Protein AF-D5C596-F1 (afdb_monomer)

Nearest PDB structures (foldseek):
  7jh6-assembly4_D  TM=2.565E-01  e=3.828E+00  synthetic construct

Secondary structure (DSSP, 8-state):
-----HHHHHHHHHHHHHHGGGS--------------PPP-------TT-HHHHHHHHHHHTTS-HHHHHHHHHHHHHHHHHS--HHHHHHHHHHHT-TT-TT--HHHHHHHHHHHHHH---TTTHHHHHHHHHHHHHHHHHHHHHHHHHHHHHHHHHHHHHHHHHHHHHHHHHHHHHHHHHHHHHHHHHHHHHHHHHHHHHHHHHHHHHHHHHHHHHHHHHS----------

Mean predicted aligned error: 14.3 Å

Organism: Nitrosococcus halophilus (strain Nc4) (NCBI:txid472759)

Solvent-accessible surface area (backbone atoms only — not comparable to full-atom values): 13805 Å² total; per-residue (Å²): 136,85,87,75,73,60,72,64,58,54,54,54,55,55,56,54,59,65,64,64,70,77,76,78,85,76,81,83,73,83,76,79,84,75,87,78,77,84,74,76,93,72,86,66,74,80,62,80,46,43,46,67,58,56,52,54,49,54,62,51,57,77,75,50,51,76,70,54,49,50,54,50,48,54,49,33,51,54,48,36,71,75,66,61,43,76,50,40,49,51,52,38,32,51,59,24,56,34,81,93,45,98,73,50,35,53,67,59,23,48,50,55,50,51,54,43,71,74,73,52,89,48,72,66,36,50,69,56,52,56,52,49,49,55,50,48,52,50,52,56,50,49,53,53,52,50,53,54,51,51,52,53,48,51,54,49,52,52,51,51,50,51,51,53,51,52,52,52,50,53,53,52,51,52,51,52,53,50,53,51,50,54,53,49,53,51,51,53,51,54,52,50,55,50,49,54,53,51,50,55,49,50,54,52,50,53,52,51,50,53,52,49,52,54,52,49,53,54,48,57,60,67,77,62,80,83,90,83,87,89,87,86,134

Foldseek 3Di:
DDDDDVPVVVVVVVVVVVVVPPPPPPPDDPDPPPDDDDDPPPPPPPDLLAVVVLVVVLVVLVVDDLVVLVVVLVVLVVCCVPPNDLSSLVSNLSSLCDPPRPNNDLPVSLVSLVCSQVPDPRPNCNVVSVVVNVVSVVVVVVVVVVVVVVVVVVVVVVVVVVVVVVVVVVVVVVVVVVVVVVVVVVVVVVVVVVVVVVVVVVVVVVVVVVVVVVVVVVVVVVVDDDDDDDDDD

Sequence (233 aa):
MREISYGKALGVLVLALLLASCTALKSAYPIPVDELSTPPPNHLEPDPNNSVLLLHYYRGLRSLSEGELRQELDRAWQATAKEPTAFDRLRLILLLSLPEAPFQDLEQARGMLHDFLETENAEGLYDLALLLQGFVVEEAQQERRYRLLQEKLQQKEEQVRRLRSGLKYLDGRRKQEQEWAKSLEKQLEDERGRAETLERKLEALKTIEKRLEHRNQSKENLELPEQGKELDE

Structure (mmCIF, N/CA/C/O backbone):
data_AF-D5C596-F1
#
_entry.id   AF-D5C596-F1
#
loop_
_atom_site.group_PDB
_atom_site.id
_atom_site.type_symbol
_atom_site.label_atom_id
_atom_site.label_alt_id
_atom_site.label_comp_id
_atom_site.label_asym_id
_atom_site.label_entity_id
_atom_site.label_seq_id
_atom_site.pdbx_PDB_ins_code
_atom_site.Cartn_x
_atom_site.Cartn_y
_atom_site.Cartn_z
_atom_site.occupancy
_atom_site.B_iso_or_equiv
_atom_site.auth_seq_id
_atom_site.auth_comp_id
_atom_site.auth_asym_id
_atom_site.auth_atom_id
_atom_site.pdbx_PDB_model_num
ATOM 1 N N . MET A 1 1 ? -39.638 -24.081 10.521 1.00 40.62 1 MET A N 1
ATOM 2 C CA . MET A 1 1 ? -39.315 -23.071 9.492 1.00 40.62 1 MET A CA 1
ATOM 3 C C . MET A 1 1 ? -37.832 -23.193 9.179 1.00 40.62 1 MET A C 1
ATOM 5 O O . MET A 1 1 ? -37.027 -23.015 10.080 1.00 40.62 1 MET A O 1
ATOM 9 N N . ARG A 1 2 ? -37.482 -23.651 7.971 1.00 44.22 2 ARG A N 1
ATOM 10 C CA . ARG A 1 2 ? -36.093 -23.819 7.512 1.00 44.22 2 ARG A CA 1
ATOM 11 C C . ARG A 1 2 ? -35.755 -22.618 6.637 1.00 44.22 2 ARG A C 1
ATOM 13 O O . ARG A 1 2 ? -36.310 -22.503 5.549 1.00 44.22 2 ARG A O 1
ATOM 20 N N . GLU A 1 3 ? -34.890 -21.735 7.118 1.00 50.44 3 GLU A N 1
ATOM 21 C CA . GLU A 1 3 ? -34.354 -20.654 6.296 1.00 50.44 3 GLU A CA 1
ATOM 22 C C . GLU A 1 3 ? -33.283 -21.214 5.361 1.00 50.44 3 GLU A C 1
ATOM 24 O O . GLU A 1 3 ? -32.282 -21.794 5.786 1.00 50.44 3 GLU A O 1
ATOM 29 N N . ILE A 1 4 ? -33.553 -21.110 4.063 1.00 55.19 4 ILE A N 1
ATOM 30 C CA . ILE A 1 4 ? -32.690 -21.600 2.995 1.00 55.19 4 ILE A CA 1
ATOM 31 C C . ILE A 1 4 ? -31.656 -20.513 2.691 1.00 55.19 4 ILE A C 1
ATOM 33 O O . ILE A 1 4 ? -31.977 -19.347 2.484 1.00 55.19 4 ILE A O 1
ATOM 37 N N . SER A 1 5 ? -30.387 -20.915 2.697 1.00 55.75 5 SER A N 1
ATOM 38 C CA . SER A 1 5 ? -29.206 -20.070 2.532 1.00 55.75 5 SER A CA 1
ATOM 39 C C . SER A 1 5 ? -29.022 -19.655 1.061 1.00 55.75 5 SER A C 1
ATOM 41 O O . SER A 1 5 ? -28.197 -20.213 0.339 1.00 55.75 5 SER A O 1
ATOM 43 N N . TYR A 1 6 ? -29.803 -18.676 0.595 1.00 59.72 6 TYR A N 1
ATOM 44 C CA . TYR A 1 6 ? -29.755 -18.184 -0.794 1.00 59.72 6 TYR A CA 1
ATOM 45 C C . TYR A 1 6 ? -28.440 -17.466 -1.155 1.00 59.72 6 TYR A C 1
ATOM 47 O O . TYR A 1 6 ? -28.076 -17.395 -2.327 1.00 59.72 6 TYR A O 1
ATOM 55 N N . GLY A 1 7 ? -27.680 -16.988 -0.162 1.00 57.34 7 GLY A N 1
ATOM 56 C CA . GLY A 1 7 ? -26.453 -16.214 -0.391 1.00 57.34 7 GLY A CA 1
ATOM 57 C C . GLY A 1 7 ? -25.302 -17.011 -1.013 1.00 57.34 7 GLY A C 1
ATOM 58 O O . GLY A 1 7 ? -24.535 -16.466 -1.801 1.00 57.34 7 GLY A O 1
ATOM 59 N N . LYS A 1 8 ? -25.189 -18.314 -0.718 1.00 59.38 8 LYS A N 1
ATOM 60 C CA . LYS A 1 8 ? -24.122 -19.156 -1.290 1.00 59.38 8 LYS A CA 1
ATOM 61 C C . LYS A 1 8 ? -24.451 -19.636 -2.704 1.00 59.38 8 LYS A C 1
ATOM 63 O O . LYS A 1 8 ? -23.551 -19.739 -3.529 1.00 59.38 8 LYS A O 1
ATOM 68 N N . ALA A 1 9 ? -25.729 -19.876 -2.997 1.00 58.12 9 ALA A N 1
ATOM 69 C CA . ALA A 1 9 ? -26.163 -20.308 -4.325 1.00 58.12 9 ALA A CA 1
ATOM 70 C C . ALA A 1 9 ? -26.003 -19.193 -5.373 1.00 58.12 9 ALA A C 1
ATOM 72 O O . ALA A 1 9 ? -25.567 -19.457 -6.492 1.00 58.12 9 ALA A O 1
ATOM 73 N N . LEU A 1 10 ? -26.276 -17.940 -4.993 1.00 62.88 10 LEU A N 1
ATOM 74 C CA . LEU A 1 10 ? -26.145 -16.792 -5.895 1.00 62.88 10 LEU A CA 1
ATOM 75 C C . LEU A 1 10 ? -24.680 -16.498 -6.263 1.00 62.88 10 LEU A C 1
ATOM 77 O O . LEU A 1 10 ? -24.391 -16.191 -7.4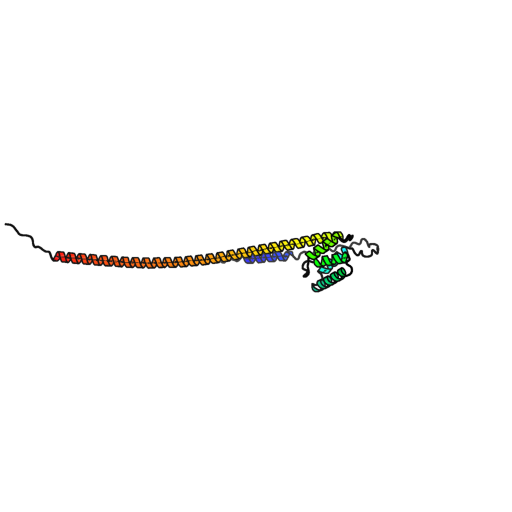16 1.00 62.88 10 LEU A O 1
ATOM 81 N N . GLY A 1 11 ? -23.744 -16.672 -5.322 1.00 66.38 11 GLY A N 1
ATOM 82 C CA . GLY A 1 11 ? -22.312 -16.479 -5.583 1.00 66.38 11 GLY A CA 1
ATOM 83 C C . GLY A 1 11 ? -21.727 -17.484 -6.583 1.00 66.38 11 GLY A C 1
ATOM 84 O O . GLY A 1 11 ? -20.936 -17.105 -7.443 1.00 66.38 11 GLY A O 1
ATOM 85 N N . VAL A 1 12 ? -22.153 -18.751 -6.523 1.00 68.44 12 VAL A N 1
ATOM 86 C CA . VAL A 1 12 ? -21.683 -19.792 -7.457 1.00 68.44 12 VAL A CA 1
ATOM 87 C C . VAL A 1 12 ? -22.229 -19.562 -8.869 1.00 68.44 12 VAL A C 1
ATOM 89 O O . VAL A 1 12 ? -21.508 -19.760 -9.845 1.00 68.44 12 VAL A O 1
ATOM 92 N N . LEU A 1 13 ? -23.471 -19.081 -8.993 1.00 67.75 13 LEU A N 1
ATOM 93 C CA . LEU A 1 13 ? -24.092 -18.827 -10.295 1.00 67.75 13 LEU A CA 1
ATOM 94 C C . LEU A 1 13 ? -23.431 -17.651 -11.039 1.00 67.75 13 LEU A C 1
ATOM 96 O O . LEU A 1 13 ? -23.228 -17.722 -12.250 1.00 67.75 13 LEU A O 1
ATOM 100 N N . VAL A 1 14 ? -23.030 -16.598 -10.318 1.00 71.38 14 VAL A N 1
ATOM 101 C CA . VAL A 1 14 ? -22.326 -15.442 -10.905 1.00 71.38 14 VAL A CA 1
ATOM 102 C C . VAL A 1 14 ? -20.896 -15.805 -11.329 1.00 71.38 14 VAL A C 1
ATOM 104 O O . VAL A 1 14 ? -20.444 -15.366 -12.385 1.00 71.38 14 VAL A O 1
ATOM 107 N N . LEU A 1 15 ? -20.199 -16.661 -10.570 1.00 67.50 15 LEU A N 1
ATOM 108 C CA . LEU A 1 15 ? -18.852 -17.127 -10.928 1.00 67.50 15 LEU A CA 1
ATOM 109 C C . LEU A 1 15 ? -18.859 -18.014 -12.191 1.00 67.50 15 LEU A C 1
ATOM 111 O O . LEU A 1 15 ? -17.952 -17.925 -13.016 1.00 67.50 15 LEU A O 1
ATOM 115 N N . ALA A 1 16 ? -19.900 -18.833 -12.374 1.00 65.81 16 ALA A N 1
ATOM 116 C CA . ALA A 1 16 ? -20.054 -19.679 -13.559 1.00 65.81 16 ALA A CA 1
ATOM 117 C C . ALA A 1 16 ? -20.360 -18.871 -14.837 1.00 65.81 16 ALA A C 1
ATOM 119 O O . ALA A 1 16 ? -19.880 -19.222 -15.914 1.00 65.81 16 ALA A O 1
ATOM 120 N N . LEU A 1 17 ? -21.101 -17.762 -14.723 1.00 64.94 17 LEU A N 1
ATOM 121 C CA . LEU A 1 17 ? -21.391 -16.869 -15.853 1.00 64.94 17 LEU A CA 1
ATOM 122 C C . LEU A 1 17 ? -20.152 -16.097 -16.339 1.00 64.94 17 LEU A C 1
ATOM 124 O O . LEU A 1 17 ? -20.018 -15.875 -17.539 1.00 64.94 17 LEU A O 1
ATOM 128 N N . LEU A 1 18 ? -19.220 -15.746 -15.446 1.00 64.00 18 LEU A N 1
ATOM 129 C CA . LEU A 1 18 ? -17.987 -15.031 -15.813 1.00 64.00 18 LEU A CA 1
ATOM 130 C C . LEU A 1 18 ? -16.931 -15.927 -16.485 1.00 64.00 18 LEU A C 1
ATOM 132 O O . LEU A 1 18 ? -16.107 -15.435 -17.252 1.00 64.00 18 LEU A O 1
ATOM 136 N N . LEU A 1 19 ? -16.958 -17.242 -16.246 1.00 61.69 19 LEU A N 1
ATOM 137 C CA . LEU A 1 19 ? -16.032 -18.190 -16.884 1.00 61.69 19 LEU A CA 1
ATOM 138 C C . LEU A 1 19 ? -16.495 -18.638 -18.283 1.00 61.69 19 LEU A C 1
ATOM 140 O O . LEU A 1 19 ? -15.677 -19.090 -19.084 1.00 61.69 19 LEU A O 1
ATOM 144 N N . ALA A 1 20 ? -17.779 -18.473 -18.616 1.00 57.91 20 ALA A N 1
ATOM 145 C CA . ALA A 1 20 ? -18.322 -18.823 -19.931 1.00 57.91 20 ALA A CA 1
ATOM 146 C C . ALA A 1 20 ? -18.002 -17.792 -21.035 1.00 57.91 20 ALA A C 1
ATOM 148 O O . ALA A 1 20 ? -18.079 -18.126 -22.216 1.00 57.91 20 ALA A O 1
ATOM 149 N N . SER A 1 21 ? -17.592 -16.565 -20.694 1.00 54.44 21 SER A N 1
ATOM 150 C CA . SER A 1 21 ? -17.311 -15.508 -21.681 1.00 54.44 21 SER A CA 1
ATOM 151 C C . SER A 1 21 ? -15.912 -15.551 -22.313 1.00 54.44 21 SER A C 1
ATOM 153 O O . SER A 1 21 ? -15.660 -14.808 -23.257 1.00 54.44 21 SER A O 1
ATOM 155 N N . CYS A 1 22 ? -15.007 -16.430 -21.867 1.00 57.06 22 CYS A N 1
ATOM 156 C CA . CYS A 1 22 ? -13.622 -16.458 -22.369 1.00 57.06 22 CYS A CA 1
ATOM 157 C C . CYS A 1 22 ? -13.345 -17.486 -23.485 1.00 57.06 22 CYS A C 1
ATOM 159 O O . CYS A 1 22 ? -12.202 -17.609 -23.912 1.00 57.06 22 CYS A O 1
ATOM 161 N N . THR A 1 23 ? -14.346 -18.218 -23.994 1.00 55.47 23 THR A N 1
ATOM 162 C CA . THR A 1 23 ? -14.119 -19.278 -25.008 1.00 55.47 23 THR A CA 1
ATOM 163 C C . THR A 1 23 ? -14.635 -18.960 -26.418 1.00 55.47 23 THR A C 1
ATOM 165 O O . THR A 1 23 ? -14.483 -19.783 -27.318 1.00 55.47 23 THR A O 1
ATOM 168 N N . ALA A 1 24 ? -15.171 -17.757 -26.660 1.00 55.47 24 ALA A N 1
ATOM 169 C CA . ALA A 1 24 ? -15.801 -17.389 -27.936 1.00 55.47 24 ALA A CA 1
ATOM 170 C C . ALA A 1 24 ? -15.017 -16.380 -28.808 1.00 55.47 24 ALA A C 1
ATOM 172 O O . ALA A 1 24 ? -15.596 -15.781 -29.709 1.00 55.47 24 ALA A O 1
ATOM 173 N N . LEU A 1 25 ? -13.699 -16.222 -28.618 1.00 52.72 25 LEU A N 1
ATOM 174 C CA . LEU A 1 25 ? -12.824 -15.606 -29.631 1.00 52.72 25 LEU A CA 1
ATOM 175 C C . LEU A 1 25 ? -12.014 -16.682 -30.362 1.00 52.72 25 LEU A C 1
ATOM 177 O O . LEU A 1 25 ? -10.803 -16.808 -30.218 1.00 52.72 25 LEU A O 1
ATOM 181 N N . LYS A 1 26 ? -12.707 -17.460 -31.194 1.00 52.59 26 LYS A N 1
ATOM 182 C CA . LYS A 1 26 ? -12.091 -18.172 -32.318 1.00 52.59 26 LYS A CA 1
ATOM 183 C C . LYS A 1 26 ? -12.686 -17.599 -33.601 1.00 52.59 26 LYS A C 1
ATOM 185 O O . LYS A 1 26 ? -13.448 -18.253 -34.300 1.00 52.59 26 LYS A O 1
ATOM 190 N N . SER A 1 27 ? -12.378 -16.329 -33.867 1.00 44.94 27 SER A N 1
ATOM 191 C CA . SER A 1 27 ? -12.640 -15.724 -35.172 1.00 44.94 27 SER A CA 1
ATOM 192 C C . SER A 1 27 ? -11.506 -16.129 -36.103 1.00 44.94 27 SER A C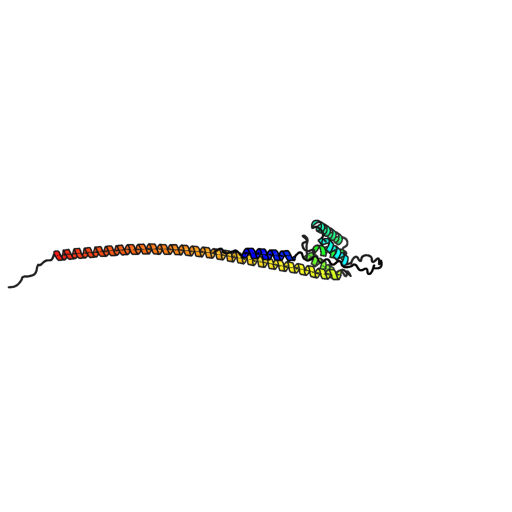 1
ATOM 194 O O . SER A 1 27 ? -10.460 -15.488 -36.182 1.00 44.94 27 SER A O 1
ATOM 196 N N . ALA A 1 28 ? -11.709 -17.281 -36.733 1.00 48.44 28 ALA A N 1
ATOM 197 C CA . ALA A 1 28 ? -10.997 -17.675 -37.925 1.00 48.44 28 ALA A CA 1
ATOM 198 C C . ALA A 1 28 ? -11.464 -16.767 -39.069 1.00 48.44 28 ALA A C 1
ATOM 200 O O . ALA A 1 28 ? -12.527 -16.985 -39.643 1.00 48.44 28 ALA A O 1
ATOM 201 N N . TYR A 1 29 ? -10.660 -15.760 -39.396 1.00 49.00 29 TYR A N 1
ATOM 202 C CA . TYR A 1 29 ? -10.640 -15.203 -40.741 1.00 49.00 29 TYR A CA 1
ATOM 203 C C . TYR A 1 29 ? -9.374 -15.717 -41.428 1.00 49.00 29 TYR A C 1
ATOM 205 O O . TYR A 1 29 ? -8.281 -15.245 -41.108 1.00 49.00 29 TYR A O 1
ATOM 213 N N . PRO A 1 30 ? -9.474 -16.693 -42.347 1.00 50.97 30 PRO A N 1
ATOM 214 C CA . PRO A 1 30 ? -8.452 -16.844 -43.363 1.00 50.97 30 PRO A CA 1
ATOM 215 C C . PRO A 1 30 ? -8.557 -15.609 -44.259 1.00 50.97 30 PRO A C 1
ATOM 217 O O . PRO A 1 30 ? -9.528 -15.447 -44.995 1.00 50.97 30 PRO A O 1
ATOM 220 N N . ILE A 1 31 ? -7.593 -14.699 -44.146 1.00 53.03 31 ILE A N 1
ATOM 221 C CA . ILE A 1 31 ? -7.401 -13.664 -45.158 1.00 53.03 31 ILE A CA 1
ATOM 222 C C . ILE A 1 31 ? -7.031 -14.417 -46.445 1.00 53.03 31 ILE A C 1
ATOM 224 O O . ILE A 1 31 ? -6.027 -15.136 -46.432 1.00 53.03 31 ILE A O 1
ATOM 228 N N . PRO A 1 32 ? -7.823 -14.324 -47.528 1.00 50.97 32 PRO A N 1
ATOM 229 C CA . PRO A 1 32 ? -7.379 -14.792 -48.828 1.00 50.97 32 PRO A CA 1
ATOM 230 C C . PRO A 1 32 ? -6.160 -13.955 -49.215 1.00 50.97 32 PRO A C 1
ATOM 232 O O . PRO A 1 32 ? -6.240 -12.734 -49.347 1.00 50.97 32 PRO A O 1
ATOM 235 N N . VAL A 1 33 ? -5.011 -14.620 -49.316 1.00 51.44 33 VAL A N 1
ATOM 236 C CA . VAL A 1 33 ? -3.782 -14.055 -49.872 1.00 51.44 33 VAL A CA 1
ATOM 237 C C . VAL A 1 33 ? -3.996 -13.962 -51.381 1.00 51.44 33 VAL A C 1
ATOM 239 O O . VAL A 1 33 ? -3.574 -14.829 -52.138 1.00 51.44 33 VAL A O 1
ATOM 242 N N . ASP A 1 34 ? -4.744 -12.942 -51.795 1.00 47.12 34 ASP A N 1
ATOM 243 C CA . ASP A 1 34 ? -4.838 -12.526 -53.189 1.00 47.12 34 ASP A CA 1
ATOM 244 C C . ASP A 1 34 ? -3.576 -11.710 -53.493 1.00 47.12 34 ASP A C 1
ATOM 246 O O . ASP A 1 34 ? -3.459 -10.519 -53.209 1.00 47.12 34 ASP A O 1
ATOM 250 N N . GLU A 1 35 ? -2.545 -12.454 -53.880 1.00 53.19 35 GLU A N 1
ATOM 251 C CA . GLU A 1 35 ? -1.724 -12.191 -55.057 1.00 53.19 35 GLU A CA 1
ATOM 252 C C . GLU A 1 35 ? -1.785 -10.748 -55.599 1.00 53.19 35 GLU A C 1
ATOM 254 O O . GLU A 1 35 ? -2.486 -10.466 -56.561 1.00 53.19 35 GLU A O 1
ATOM 259 N N . LEU A 1 36 ? -0.989 -9.825 -55.050 1.00 48.16 36 LEU A N 1
ATOM 260 C CA . LEU A 1 36 ? -0.504 -8.693 -55.840 1.00 48.16 36 LEU A CA 1
ATOM 261 C C . LEU A 1 36 ? 0.845 -8.179 -55.319 1.00 48.16 36 LEU A C 1
ATOM 263 O O . LEU A 1 36 ? 0.989 -7.786 -54.164 1.00 48.16 36 LEU A O 1
ATOM 267 N N . SER A 1 37 ? 1.799 -8.135 -56.251 1.00 42.59 37 SER A N 1
ATOM 268 C CA . SER A 1 37 ? 3.113 -7.486 -56.189 1.0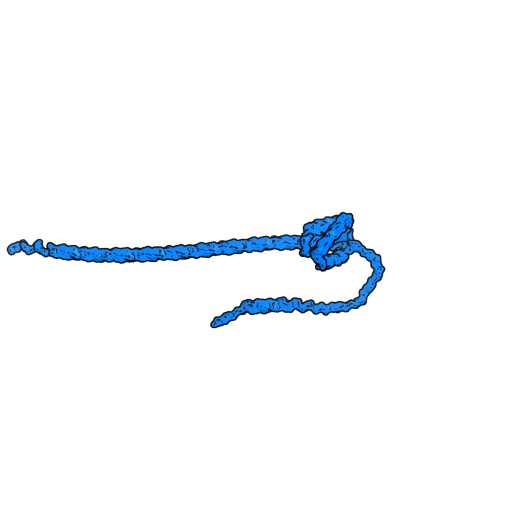0 42.59 37 SER A CA 1
ATOM 269 C C . SER A 1 37 ? 4.223 -8.224 -55.441 1.00 42.59 37 SER A C 1
ATOM 271 O O . SER A 1 37 ? 4.569 -7.919 -54.304 1.00 42.59 37 SER A O 1
ATOM 273 N N . THR A 1 38 ? 4.912 -9.100 -56.176 1.00 46.19 38 THR A N 1
ATOM 274 C CA . THR A 1 38 ? 6.368 -9.242 -56.045 1.00 46.19 38 THR A CA 1
ATOM 275 C C . THR A 1 38 ? 7.021 -7.857 -56.156 1.00 46.19 38 THR A C 1
ATOM 277 O O . THR A 1 38 ? 6.908 -7.241 -57.223 1.00 46.19 38 THR A O 1
ATOM 280 N N . PRO A 1 39 ? 7.703 -7.337 -55.119 1.00 52.41 39 PRO A N 1
ATOM 281 C CA . PRO A 1 39 ? 8.559 -6.178 -55.309 1.00 52.41 39 PRO A CA 1
ATOM 282 C C . PRO A 1 39 ? 9.777 -6.586 -56.158 1.00 52.41 39 PRO A C 1
ATOM 284 O O . PRO A 1 39 ? 10.251 -7.723 -56.050 1.00 52.41 39 PRO A O 1
ATOM 287 N N . PRO A 1 40 ? 10.290 -5.692 -57.021 1.00 53.41 40 PRO A N 1
ATOM 288 C CA . PRO A 1 40 ? 11.529 -5.936 -57.749 1.00 53.41 40 PRO A CA 1
ATOM 289 C C . PRO A 1 40 ? 12.686 -6.165 -56.760 1.00 53.41 40 PRO A C 1
ATOM 291 O O . PRO A 1 40 ? 12.643 -5.634 -55.646 1.00 53.41 40 PRO A O 1
ATOM 294 N N . PRO A 1 41 ? 13.731 -6.925 -57.143 1.00 54.28 41 PRO A N 1
ATOM 295 C CA . PRO A 1 41 ? 14.896 -7.162 -56.302 1.00 54.28 41 PRO A CA 1
ATOM 296 C C . PRO A 1 41 ? 15.739 -5.884 -5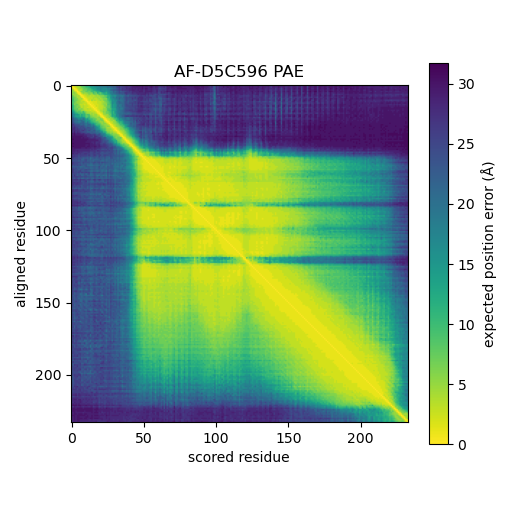6.233 1.00 54.28 41 PRO A C 1
ATOM 298 O O . PRO A 1 41 ? 16.762 -5.747 -56.897 1.00 54.28 41 PRO A O 1
ATOM 301 N N . ASN A 1 42 ? 15.289 -4.920 -55.436 1.00 47.97 42 ASN A N 1
ATOM 302 C CA . ASN A 1 42 ? 16.126 -3.818 -55.004 1.00 47.97 42 ASN A CA 1
ATOM 303 C C . ASN A 1 42 ? 16.967 -4.333 -53.840 1.00 47.97 42 ASN A C 1
ATOM 305 O O . ASN A 1 42 ? 16.486 -4.462 -52.715 1.00 47.97 42 ASN A O 1
ATOM 309 N N . HIS A 1 43 ? 18.228 -4.634 -54.140 1.00 46.94 43 HIS A N 1
ATOM 310 C CA . HIS A 1 43 ? 19.311 -4.693 -53.168 1.00 46.94 43 HIS A CA 1
ATOM 311 C C . HIS A 1 43 ? 19.469 -3.309 -52.514 1.00 46.94 43 HIS A C 1
ATOM 313 O O . HIS A 1 43 ? 20.357 -2.538 -52.864 1.00 46.94 43 HIS A O 1
ATOM 319 N N . LEU A 1 44 ? 18.560 -2.961 -51.606 1.00 49.44 44 LEU A N 1
ATOM 320 C CA . LEU A 1 44 ? 18.823 -1.979 -50.568 1.00 49.44 44 LEU A CA 1
ATOM 321 C C . LEU A 1 44 ? 19.556 -2.752 -49.479 1.00 49.44 44 LEU A C 1
ATOM 323 O O . LEU A 1 44 ? 18.972 -3.626 -48.836 1.00 49.44 44 LEU A O 1
ATOM 327 N N . GLU A 1 45 ? 20.853 -2.481 -49.341 1.00 55.31 45 GLU A N 1
ATOM 328 C CA . GLU A 1 45 ? 21.596 -2.798 -48.122 1.00 55.31 45 GLU A CA 1
ATOM 329 C C . GLU A 1 45 ? 20.691 -2.471 -46.920 1.00 55.31 45 GLU A C 1
ATOM 331 O O . GLU A 1 45 ? 20.075 -1.398 -46.916 1.00 55.31 45 GLU A O 1
ATOM 336 N N . PRO A 1 46 ? 20.516 -3.389 -45.954 1.00 61.44 46 PRO A N 1
ATOM 337 C CA . PRO A 1 46 ? 19.665 -3.126 -44.807 1.00 61.44 46 PRO A CA 1
ATOM 338 C C . PRO A 1 46 ? 20.207 -1.893 -44.087 1.00 61.44 46 PRO A C 1
ATOM 340 O O . PRO A 1 46 ? 21.301 -1.935 -43.530 1.00 61.44 46 PRO A O 1
ATOM 343 N N . ASP A 1 47 ? 19.449 -0.797 -44.143 1.00 71.81 47 ASP A N 1
ATOM 344 C CA . ASP A 1 47 ? 19.795 0.439 -43.453 1.00 71.81 47 ASP A CA 1
ATOM 345 C C . ASP A 1 47 ? 20.030 0.113 -41.966 1.00 71.81 47 ASP A C 1
ATOM 347 O O . ASP A 1 47 ? 19.115 -0.404 -41.307 1.00 71.81 47 ASP A O 1
ATOM 351 N N . PRO A 1 48 ? 21.240 0.359 -41.429 1.00 69.94 48 PRO A N 1
ATOM 352 C CA . PRO A 1 48 ? 21.547 0.079 -40.030 1.00 69.94 48 PRO A CA 1
ATOM 353 C C . PRO A 1 48 ? 20.652 0.870 -39.063 1.00 69.94 48 PRO A C 1
ATOM 355 O O . PRO A 1 48 ? 20.496 0.461 -37.914 1.00 69.94 48 PRO A O 1
ATOM 358 N N . ASN A 1 49 ? 20.006 1.948 -39.525 1.00 78.75 49 ASN A N 1
ATOM 359 C CA . ASN A 1 49 ? 19.079 2.774 -38.751 1.00 78.75 49 ASN A CA 1
ATOM 360 C C . ASN A 1 49 ? 17.599 2.424 -38.995 1.00 78.75 49 ASN A C 1
ATOM 362 O O . ASN A 1 49 ? 16.694 3.226 -38.761 1.00 78.75 49 ASN A O 1
ATOM 366 N N . ASN A 1 50 ? 17.312 1.200 -39.436 1.00 86.19 50 ASN A N 1
ATOM 367 C CA . ASN A 1 50 ? 15.941 0.770 -39.668 1.00 86.19 50 ASN A CA 1
ATOM 368 C C . ASN A 1 50 ? 15.194 0.473 -38.349 1.00 86.19 50 ASN A C 1
ATOM 370 O O . ASN A 1 50 ? 15.397 -0.562 -37.706 1.00 86.19 50 ASN A O 1
ATOM 374 N N . SER A 1 51 ? 14.249 1.343 -37.985 1.00 89.44 51 SER A N 1
ATOM 375 C CA . SER A 1 51 ? 13.360 1.173 -36.824 1.00 89.44 51 SER A CA 1
ATOM 376 C C . SER A 1 51 ? 12.554 -0.133 -36.845 1.00 89.44 51 SER A C 1
ATOM 378 O O . SER A 1 51 ? 12.263 -0.694 -35.786 1.00 89.44 51 SER A O 1
ATOM 380 N N . VAL A 1 52 ? 12.255 -0.689 -38.025 1.00 92.12 52 VAL A N 1
ATOM 381 C CA . VAL A 1 52 ? 11.546 -1.973 -38.166 1.00 92.12 52 VAL A CA 1
ATOM 382 C C . VAL A 1 52 ? 12.370 -3.129 -37.591 1.00 92.12 52 VAL A C 1
ATOM 384 O O . VAL A 1 52 ? 11.815 -4.002 -36.920 1.00 92.12 52 VAL A O 1
ATOM 387 N N . LEU A 1 53 ? 13.697 -3.120 -37.772 1.00 91.44 53 LEU A N 1
ATOM 388 C CA . LEU A 1 53 ? 14.585 -4.133 -37.188 1.00 91.44 53 LEU A CA 1
ATOM 389 C C . LEU A 1 53 ? 14.559 -4.077 -35.658 1.00 91.44 53 LEU A C 1
ATOM 391 O O . LEU A 1 53 ? 14.515 -5.117 -35.000 1.00 91.44 53 LEU A O 1
ATOM 395 N N . LEU A 1 54 ? 14.512 -2.869 -35.094 1.00 91.94 54 LEU A N 1
ATOM 396 C CA . LEU A 1 54 ? 14.466 -2.669 -33.650 1.00 91.94 54 LEU A CA 1
ATOM 397 C C . LEU A 1 54 ? 13.141 -3.168 -33.043 1.00 91.94 54 LEU A C 1
ATOM 399 O O . LEU A 1 54 ? 13.127 -3.791 -31.981 1.00 91.94 54 LEU A O 1
ATOM 403 N N . LEU A 1 55 ? 12.024 -2.981 -33.751 1.00 92.94 55 LEU A N 1
ATOM 404 C CA . LEU A 1 55 ? 10.723 -3.525 -33.348 1.00 92.94 55 LEU A CA 1
ATOM 405 C C . LEU A 1 55 ? 10.671 -5.058 -33.444 1.00 92.94 55 LEU A C 1
ATOM 407 O O . LEU A 1 55 ? 10.107 -5.714 -32.564 1.00 92.94 55 LEU A O 1
ATOM 411 N N . HIS A 1 56 ? 11.279 -5.651 -34.476 1.00 93.94 56 HIS A N 1
ATOM 412 C CA . HIS A 1 56 ? 11.422 -7.107 -34.563 1.00 93.94 56 HIS A CA 1
ATOM 413 C C . HIS A 1 56 ? 12.269 -7.665 -33.421 1.00 93.94 56 HIS A C 1
ATOM 415 O O . HIS A 1 56 ? 11.889 -8.673 -32.818 1.00 93.94 56 HIS A O 1
ATOM 421 N N . TYR A 1 57 ? 13.364 -6.985 -33.084 1.00 93.38 57 TYR A N 1
ATOM 422 C CA . TYR A 1 57 ? 14.186 -7.318 -31.929 1.00 93.38 57 TYR A CA 1
ATOM 423 C C . TYR A 1 57 ? 13.369 -7.275 -30.631 1.00 93.38 57 TYR A C 1
ATOM 425 O O . TYR A 1 57 ? 13.329 -8.264 -29.901 1.00 93.38 57 TYR A O 1
ATOM 433 N N . TYR A 1 58 ? 12.622 -6.191 -30.392 1.00 93.56 58 TYR A N 1
ATOM 434 C CA . TYR A 1 58 ? 11.755 -6.063 -29.217 1.00 93.56 58 TYR A CA 1
ATOM 435 C C . TYR A 1 58 ? 10.716 -7.189 -29.122 1.00 93.56 58 TYR A C 1
ATOM 437 O O . TYR A 1 58 ? 10.473 -7.744 -28.048 1.00 93.56 58 TYR A O 1
ATOM 445 N N . ARG A 1 59 ? 10.123 -7.585 -30.254 1.00 94.81 59 ARG A N 1
ATOM 446 C CA . ARG A 1 59 ? 9.202 -8.727 -30.303 1.00 94.81 59 ARG A CA 1
ATOM 447 C C . ARG A 1 59 ? 9.892 -10.035 -29.906 1.00 94.81 59 ARG A C 1
ATOM 449 O O . ARG A 1 59 ? 9.274 -10.845 -29.218 1.00 94.81 59 ARG A O 1
ATOM 456 N N . GLY A 1 60 ? 11.141 -10.234 -30.323 1.00 95.00 60 GLY A N 1
ATOM 457 C CA . GLY A 1 60 ? 11.955 -11.392 -29.954 1.00 95.00 60 GLY A CA 1
ATOM 458 C C . GLY A 1 60 ? 12.259 -11.449 -28.457 1.00 95.00 60 GLY A C 1
ATOM 459 O O . GLY A 1 60 ? 12.122 -12.514 -27.857 1.00 95.00 60 GLY A O 1
ATOM 460 N N . LEU A 1 61 ? 12.565 -10.307 -27.830 1.00 94.56 61 LEU A N 1
ATOM 461 C CA . LEU A 1 61 ? 12.880 -10.235 -26.397 1.00 94.56 61 LEU A CA 1
ATOM 462 C C . LEU A 1 61 ? 11.790 -10.836 -25.508 1.00 94.56 61 LEU A C 1
ATOM 464 O O . LEU A 1 61 ? 12.094 -11.530 -24.546 1.00 94.56 61 LEU A O 1
ATOM 468 N N . ARG A 1 62 ? 10.516 -10.638 -25.861 1.00 90.88 62 ARG A N 1
ATOM 469 C CA . ARG A 1 62 ? 9.383 -11.174 -25.088 1.00 90.88 62 ARG A CA 1
ATOM 470 C C . ARG A 1 62 ? 9.288 -12.702 -25.086 1.00 90.88 62 ARG A C 1
ATOM 472 O O . ARG A 1 62 ? 8.530 -13.251 -24.296 1.00 90.88 62 ARG A O 1
ATOM 479 N N . SER A 1 63 ? 9.995 -13.378 -25.990 1.00 94.25 63 SER A N 1
ATOM 480 C CA . SER A 1 63 ? 10.037 -14.844 -26.052 1.00 94.25 63 SER A CA 1
ATOM 481 C C . SER A 1 63 ? 11.208 -15.459 -25.284 1.00 94.25 63 SER A C 1
ATOM 483 O O . SER A 1 63 ? 11.242 -16.676 -25.116 1.00 94.25 63 SER A O 1
ATOM 485 N N . LEU A 1 64 ? 12.151 -14.633 -24.822 1.00 95.25 64 LEU A N 1
ATOM 486 C CA . LEU A 1 64 ? 13.347 -15.082 -24.122 1.00 95.25 64 LEU A CA 1
ATOM 487 C C . LEU A 1 64 ? 13.062 -15.343 -22.642 1.00 95.25 64 LEU A C 1
ATOM 489 O O . LEU A 1 64 ? 12.249 -14.674 -22.006 1.00 95.25 64 LEU A O 1
ATOM 493 N N . SER A 1 65 ? 13.782 -16.308 -22.082 1.00 96.12 65 SER A N 1
ATOM 494 C CA . SER A 1 65 ? 13.812 -16.543 -20.641 1.00 96.12 65 SER A CA 1
ATOM 495 C C . SER A 1 65 ? 14.614 -15.460 -19.909 1.00 96.12 65 SER A C 1
ATOM 497 O O . SER A 1 65 ? 15.440 -14.764 -20.496 1.00 96.12 65 SER A O 1
ATOM 499 N N . GLU A 1 66 ? 14.432 -15.347 -18.590 1.00 94.69 66 GLU A N 1
ATOM 500 C CA . GLU A 1 66 ? 15.158 -14.372 -17.757 1.00 94.69 66 GLU A CA 1
ATOM 501 C C . GLU A 1 66 ? 16.689 -14.502 -17.883 1.00 94.69 66 GLU A C 1
ATOM 503 O O . GLU A 1 66 ? 17.408 -13.502 -17.934 1.00 94.69 66 GLU A O 1
ATOM 508 N N . GLY A 1 67 ? 17.199 -15.736 -17.967 1.00 95.25 67 GLY A N 1
ATOM 509 C CA . GLY A 1 67 ? 18.630 -15.995 -18.140 1.00 95.25 67 GLY A CA 1
ATOM 510 C C . GLY A 1 67 ? 19.153 -15.535 -19.502 1.00 95.25 67 GLY A C 1
ATOM 511 O O . GLY A 1 67 ? 20.228 -14.946 -19.578 1.00 95.25 67 GLY A O 1
ATOM 512 N N . GLU A 1 68 ? 18.380 -15.754 -20.567 1.00 96.19 68 GLU A N 1
ATOM 513 C CA . GLU A 1 68 ? 18.717 -15.301 -21.922 1.00 96.19 68 GLU A CA 1
ATOM 514 C C . GLU A 1 68 ? 18.624 -13.778 -22.045 1.00 96.19 68 GLU A C 1
ATOM 516 O O . GLU A 1 68 ? 19.488 -13.165 -22.665 1.00 96.19 68 GLU A O 1
ATOM 521 N N . LEU A 1 69 ? 17.640 -13.156 -21.391 1.00 96.31 69 LEU A N 1
ATOM 522 C CA . LEU A 1 69 ? 17.505 -11.702 -21.322 1.00 96.31 69 LEU A CA 1
ATOM 523 C C . LEU A 1 69 ? 18.726 -11.040 -20.672 1.00 96.31 69 LEU A C 1
ATOM 525 O O . LEU A 1 69 ? 19.208 -10.029 -21.174 1.00 96.31 69 LEU A O 1
ATOM 529 N N . ARG A 1 70 ? 19.269 -11.625 -19.596 1.00 95.88 70 ARG A N 1
ATOM 530 C CA . ARG A 1 70 ? 20.515 -11.138 -18.976 1.00 95.88 70 ARG A CA 1
ATOM 531 C C . ARG A 1 70 ? 21.719 -11.277 -19.903 1.00 95.88 70 ARG A C 1
ATOM 533 O O . ARG A 1 70 ? 22.497 -10.340 -20.027 1.00 95.88 70 ARG A O 1
ATOM 540 N N . GLN A 1 71 ? 21.849 -12.411 -20.593 1.00 96.62 71 GLN A N 1
ATOM 541 C CA . GLN A 1 71 ? 22.921 -12.586 -21.578 1.00 96.62 71 GLN A CA 1
ATOM 542 C C . GLN A 1 71 ? 22.809 -11.569 -22.718 1.00 96.62 71 GLN A C 1
ATOM 544 O O . GLN A 1 71 ? 23.820 -11.056 -23.194 1.00 96.62 71 GLN A O 1
ATOM 549 N N . GLU A 1 72 ? 21.589 -11.266 -23.155 1.00 96.19 72 GLU A N 1
ATOM 550 C CA . GLU A 1 72 ? 21.348 -10.284 -24.204 1.00 96.19 72 GLU A CA 1
ATOM 551 C C . GLU A 1 72 ? 21.631 -8.851 -23.738 1.00 96.19 72 GLU A C 1
ATOM 553 O O . GLU A 1 72 ? 22.167 -8.055 -24.511 1.00 96.19 72 GLU A O 1
ATOM 558 N N . LEU A 1 73 ? 21.356 -8.546 -22.466 1.00 96.06 73 LEU A N 1
ATOM 559 C CA . LEU A 1 73 ? 21.757 -7.299 -21.820 1.00 96.06 73 LEU A CA 1
ATOM 560 C C . LEU A 1 73 ? 23.283 -7.147 -21.798 1.00 96.06 73 LEU A C 1
ATOM 562 O O . LEU A 1 73 ? 23.795 -6.121 -22.243 1.00 96.06 73 LEU A O 1
ATOM 566 N N . ASP A 1 74 ? 24.016 -8.174 -21.363 1.00 96.44 74 ASP A N 1
ATOM 567 C CA . ASP A 1 74 ? 25.485 -8.152 -21.341 1.00 96.44 74 ASP A CA 1
ATOM 568 C C . ASP A 1 74 ? 26.069 -7.950 -22.748 1.00 96.44 74 ASP A C 1
ATOM 570 O O . ASP A 1 74 ? 27.012 -7.177 -22.938 1.00 96.44 74 ASP A O 1
ATOM 574 N N . ARG A 1 75 ? 25.485 -8.602 -23.762 1.00 95.44 75 ARG A N 1
ATOM 575 C CA . ARG A 1 75 ? 25.868 -8.412 -25.170 1.00 95.44 75 ARG A CA 1
ATOM 576 C C . ARG A 1 75 ? 25.604 -6.984 -25.646 1.00 95.44 75 ARG A C 1
ATOM 578 O O . ARG A 1 75 ? 26.472 -6.407 -26.298 1.00 95.44 75 ARG A O 1
ATOM 585 N N . ALA A 1 76 ? 24.445 -6.411 -25.319 1.00 95.06 76 ALA A N 1
ATOM 586 C CA . ALA A 1 76 ? 24.095 -5.041 -25.692 1.00 95.06 76 ALA A CA 1
ATOM 587 C C . ALA A 1 76 ? 25.028 -4.009 -25.032 1.00 95.06 76 ALA A C 1
ATOM 589 O O . ALA A 1 76 ? 25.478 -3.068 -25.691 1.00 95.06 76 ALA A O 1
ATOM 590 N N . TRP A 1 77 ? 25.406 -4.224 -23.768 1.00 95.12 77 TRP A N 1
ATOM 591 C CA . TRP A 1 77 ? 26.420 -3.415 -23.087 1.00 95.12 77 TRP A CA 1
ATOM 592 C C . TRP A 1 77 ? 27.782 -3.494 -23.773 1.00 95.12 77 TRP A C 1
ATOM 594 O O . TRP A 1 77 ? 28.409 -2.466 -24.023 1.00 95.12 77 TRP A O 1
ATOM 604 N N . GLN A 1 78 ? 28.236 -4.701 -24.117 1.00 94.56 78 GLN A N 1
ATOM 605 C CA . GLN A 1 78 ? 29.519 -4.892 -24.795 1.00 94.56 78 GLN A CA 1
ATOM 606 C C . GLN A 1 78 ? 29.550 -4.269 -26.195 1.00 94.56 78 GLN A C 1
ATOM 608 O O . GLN A 1 78 ? 30.590 -3.743 -26.591 1.00 94.56 78 GLN A O 1
ATOM 613 N N . ALA A 1 79 ? 28.440 -4.324 -26.937 1.00 91.00 79 ALA A N 1
ATOM 614 C CA . ALA A 1 79 ? 28.312 -3.676 -28.241 1.00 91.00 79 ALA A CA 1
ATOM 615 C C . ALA A 1 79 ? 28.428 -2.150 -28.104 1.00 91.00 79 ALA A C 1
ATOM 617 O O . ALA A 1 79 ? 29.268 -1.528 -28.752 1.00 91.00 79 ALA A O 1
ATOM 618 N N . THR A 1 80 ? 27.685 -1.576 -27.154 1.00 91.81 80 THR A N 1
ATOM 619 C CA . THR A 1 80 ? 27.700 -0.134 -26.866 1.00 91.81 80 THR A CA 1
ATOM 620 C C . THR A 1 80 ? 29.071 0.346 -26.364 1.00 91.81 80 THR A C 1
ATOM 622 O O . THR A 1 80 ? 29.496 1.453 -26.669 1.00 91.81 80 THR A O 1
ATOM 625 N N . ALA A 1 81 ? 29.809 -0.476 -25.614 1.00 91.56 81 ALA A N 1
ATOM 626 C CA . ALA A 1 81 ? 31.109 -0.088 -25.063 1.00 91.56 81 ALA A CA 1
ATOM 627 C C . ALA A 1 81 ? 32.242 -0.014 -26.103 1.00 91.56 81 ALA A C 1
ATOM 629 O O . ALA A 1 81 ? 33.224 0.688 -25.873 1.00 91.56 81 ALA A O 1
ATOM 630 N N . LYS A 1 82 ? 32.147 -0.762 -27.211 1.00 86.81 82 LYS A N 1
ATOM 631 C CA . LYS A 1 82 ? 33.200 -0.808 -28.238 1.00 86.81 82 LYS A CA 1
ATOM 632 C C . LYS A 1 82 ? 33.059 0.343 -29.226 1.00 86.81 82 LYS A C 1
ATOM 634 O O . LYS A 1 82 ? 33.939 1.191 -29.303 1.00 86.81 82 LYS A O 1
ATOM 639 N N . GLU A 1 83 ? 31.948 0.361 -29.954 1.00 83.38 83 GLU A N 1
ATOM 640 C CA . GLU A 1 83 ? 31.616 1.375 -30.955 1.00 83.38 83 GLU A CA 1
ATOM 641 C C . GLU A 1 83 ? 30.094 1.563 -30.938 1.00 83.38 83 GLU A C 1
ATOM 643 O O . GLU A 1 83 ? 29.371 0.801 -31.577 1.00 83.38 83 GLU A O 1
ATOM 648 N N . PRO A 1 84 ? 29.576 2.522 -30.153 1.00 86.62 84 PRO A N 1
ATOM 649 C CA . PRO A 1 84 ? 28.143 2.636 -29.938 1.00 86.62 84 PRO A CA 1
ATOM 650 C C . PRO A 1 84 ? 27.452 3.237 -31.162 1.00 86.62 84 PRO A C 1
ATOM 652 O O . PRO A 1 84 ? 27.450 4.460 -31.335 1.00 86.62 84 PRO A O 1
ATOM 655 N N . THR A 1 85 ? 26.828 2.386 -31.973 1.00 90.88 85 THR A N 1
ATOM 656 C CA . THR A 1 85 ? 25.917 2.826 -33.035 1.00 90.88 85 THR A CA 1
ATOM 657 C C . THR A 1 85 ? 24.601 3.345 -32.446 1.00 90.88 85 THR A C 1
ATOM 659 O O . THR A 1 85 ? 24.218 2.975 -31.331 1.00 90.88 85 THR A O 1
ATOM 662 N N . ALA A 1 86 ? 23.879 4.176 -33.204 1.00 91.81 86 ALA A N 1
ATOM 663 C CA . ALA A 1 86 ? 22.552 4.663 -32.817 1.00 91.81 86 ALA A CA 1
ATOM 664 C C . ALA A 1 86 ? 21.591 3.502 -32.498 1.00 91.81 86 ALA A C 1
ATOM 666 O O . ALA A 1 86 ? 20.847 3.518 -31.514 1.00 91.81 86 ALA A O 1
ATOM 667 N N . PHE A 1 87 ? 21.675 2.446 -33.311 1.00 92.50 87 PHE A N 1
ATOM 668 C CA . PHE A 1 87 ? 20.924 1.213 -33.136 1.00 92.50 87 PHE A CA 1
ATOM 669 C C . PHE A 1 87 ? 21.286 0.490 -31.832 1.00 92.50 87 PHE A C 1
ATOM 671 O O . PHE A 1 87 ? 20.387 0.120 -31.079 1.00 92.50 87 PHE A O 1
ATOM 678 N N . ASP A 1 88 ? 22.576 0.317 -31.523 1.00 93.38 88 ASP A N 1
ATOM 679 C CA . ASP A 1 88 ? 23.024 -0.382 -30.308 1.00 93.38 88 ASP A CA 1
ATOM 680 C C . ASP A 1 88 ? 22.620 0.362 -29.030 1.00 93.38 88 ASP A C 1
ATOM 682 O O . ASP A 1 88 ? 22.175 -0.261 -28.061 1.00 93.38 88 ASP A O 1
ATOM 686 N N . ARG A 1 89 ? 22.687 1.700 -29.047 1.00 94.12 89 ARG A N 1
ATOM 687 C CA . ARG A 1 89 ? 22.224 2.545 -27.936 1.00 94.12 89 ARG A CA 1
ATOM 688 C C . ARG A 1 89 ? 20.728 2.371 -27.696 1.00 94.12 89 ARG A C 1
ATOM 690 O O . ARG A 1 89 ? 20.325 2.078 -26.571 1.00 94.12 89 ARG A O 1
ATOM 697 N N . LEU A 1 90 ? 19.902 2.485 -28.740 1.00 94.44 90 LEU A N 1
ATOM 698 C CA . LEU A 1 90 ? 18.453 2.291 -28.611 1.00 94.44 90 LEU A CA 1
ATOM 699 C C . LEU A 1 90 ? 18.077 0.855 -28.246 1.00 94.44 90 LEU A C 1
ATOM 701 O O . LEU A 1 90 ? 17.132 0.639 -27.490 1.00 94.44 90 LEU A O 1
ATOM 705 N N . ARG A 1 91 ? 18.828 -0.134 -28.729 1.00 95.25 91 ARG A N 1
ATOM 706 C CA . ARG A 1 91 ? 18.663 -1.540 -28.355 1.00 95.25 91 ARG A CA 1
ATOM 707 C C . ARG A 1 91 ? 18.889 -1.755 -26.858 1.00 95.25 91 ARG A C 1
ATOM 709 O O . ARG A 1 91 ? 18.113 -2.471 -26.223 1.00 95.25 91 ARG A O 1
ATOM 716 N N . LEU A 1 92 ? 19.928 -1.139 -26.299 1.00 96.19 92 LEU A N 1
ATOM 717 C CA . LEU A 1 92 ? 20.207 -1.181 -24.867 1.00 96.19 92 LEU A CA 1
ATOM 718 C C . LEU A 1 92 ? 19.133 -0.434 -24.062 1.00 96.19 92 LEU A C 1
ATOM 720 O O . LEU A 1 92 ? 18.619 -0.981 -23.088 1.00 96.19 92 LEU A O 1
ATOM 724 N N . ILE A 1 93 ? 18.724 0.759 -24.505 1.00 96.00 93 ILE A N 1
ATOM 725 C CA . ILE A 1 93 ? 17.627 1.521 -23.884 1.00 96.00 93 ILE A CA 1
ATOM 726 C C . ILE A 1 93 ? 16.343 0.684 -23.839 1.00 96.00 93 ILE A C 1
ATOM 728 O O . ILE A 1 93 ? 15.700 0.597 -22.795 1.00 96.00 93 ILE A O 1
ATOM 732 N N . LEU A 1 94 ? 15.996 0.011 -24.941 1.00 95.44 94 LEU A N 1
ATOM 733 C CA . LEU A 1 94 ? 14.823 -0.859 -25.012 1.00 95.44 94 LEU A CA 1
ATOM 734 C C . LEU A 1 94 ? 14.874 -2.005 -24.003 1.00 95.44 94 LEU A C 1
ATOM 736 O O . LEU A 1 94 ? 13.866 -2.283 -23.357 1.00 95.44 94 LEU A O 1
ATOM 740 N N . LEU A 1 95 ? 16.033 -2.649 -23.853 1.00 96.12 95 LEU A N 1
ATOM 741 C CA . LEU A 1 95 ? 16.240 -3.701 -22.857 1.00 96.12 95 LEU A CA 1
ATOM 742 C C . LEU A 1 95 ? 16.056 -3.178 -21.427 1.00 96.12 95 LEU A C 1
ATOM 744 O O . LEU A 1 95 ? 15.383 -3.827 -20.632 1.00 96.12 95 LEU A O 1
ATOM 748 N N . LEU A 1 96 ? 16.612 -2.006 -21.110 1.00 96.12 96 LEU A N 1
ATOM 749 C CA . LEU A 1 96 ? 16.475 -1.380 -19.789 1.00 96.12 96 LEU A CA 1
ATOM 750 C C . LEU A 1 96 ? 15.039 -0.919 -19.502 1.00 96.12 96 LEU A C 1
ATOM 752 O O . LEU A 1 96 ? 14.621 -0.898 -18.347 1.00 96.12 96 LEU A O 1
ATOM 756 N N . SER A 1 97 ? 14.278 -0.587 -20.549 1.00 95.62 97 SER A N 1
ATOM 757 C CA . SER A 1 97 ? 12.858 -0.221 -20.464 1.00 95.62 97 SER A CA 1
ATOM 758 C C . SER A 1 97 ? 11.892 -1.411 -20.496 1.00 95.62 97 SER A C 1
ATOM 760 O O . SER A 1 97 ? 10.680 -1.213 -20.492 1.00 95.62 97 SER A O 1
ATOM 762 N N . LEU A 1 98 ? 12.389 -2.650 -20.572 1.00 94.81 98 LEU A N 1
ATOM 763 C CA . LEU A 1 98 ? 11.523 -3.817 -20.710 1.00 94.81 98 LEU A CA 1
ATOM 764 C C . LEU A 1 98 ? 10.686 -4.012 -19.427 1.00 94.81 98 LEU A C 1
ATOM 766 O O . LEU A 1 98 ? 11.267 -4.137 -18.345 1.00 94.81 98 LEU A O 1
ATOM 770 N N . PRO A 1 99 ? 9.343 -4.076 -19.526 1.00 91.19 99 PRO A N 1
ATOM 771 C CA . PRO A 1 99 ? 8.493 -4.261 -18.358 1.00 91.19 99 PRO A CA 1
ATOM 772 C C . PRO A 1 99 ? 8.734 -5.636 -17.739 1.00 91.19 99 PRO A C 1
ATOM 774 O O . PRO A 1 99 ? 8.992 -6.608 -18.451 1.00 91.19 99 PRO A O 1
ATOM 777 N N . GLU A 1 100 ? 8.626 -5.710 -16.412 1.00 87.06 100 GLU A N 1
ATOM 778 C CA . GLU A 1 100 ? 8.778 -6.942 -15.617 1.00 87.06 100 GLU A CA 1
ATOM 779 C C . GLU A 1 100 ? 10.185 -7.571 -15.660 1.00 87.06 100 GLU A C 1
ATOM 781 O O . GLU A 1 100 ? 10.414 -8.625 -15.062 1.00 87.06 100 GLU A O 1
ATOM 786 N N . ALA A 1 101 ? 11.159 -6.927 -16.311 1.00 92.69 101 ALA A N 1
ATOM 787 C CA . ALA A 1 101 ? 12.537 -7.393 -16.297 1.00 92.69 101 ALA A CA 1
ATOM 788 C C . ALA A 1 101 ? 13.170 -7.159 -14.911 1.00 92.69 101 ALA A C 1
ATOM 790 O O . ALA A 1 101 ? 13.050 -6.073 -14.344 1.00 92.69 101 ALA A O 1
ATOM 791 N N . PRO A 1 102 ? 13.930 -8.124 -14.361 1.00 90.94 102 PRO A N 1
ATOM 792 C CA . PRO A 1 102 ? 14.556 -7.977 -13.041 1.00 90.94 102 PRO A CA 1
ATOM 793 C C . PRO A 1 102 ? 15.675 -6.922 -13.015 1.00 90.94 102 PRO A C 1
ATOM 795 O O . PRO A 1 102 ? 16.158 -6.560 -11.948 1.00 90.94 102 PRO A O 1
ATOM 798 N N . PHE A 1 103 ? 16.118 -6.481 -14.191 1.00 94.56 103 PHE A N 1
ATOM 799 C CA . PHE A 1 103 ? 17.144 -5.463 -14.403 1.00 94.56 103 PHE A CA 1
ATOM 800 C C . PHE A 1 103 ? 16.557 -4.172 -14.999 1.00 94.56 103 PHE A C 1
ATOM 802 O O . PHE A 1 103 ? 17.306 -3.371 -15.552 1.00 94.56 103 PHE A O 1
ATOM 809 N N . GLN A 1 104 ? 15.231 -3.993 -14.941 1.00 94.88 104 GLN A N 1
ATOM 810 C CA . GLN A 1 104 ? 14.578 -2.786 -15.439 1.00 94.88 104 GLN A CA 1
ATOM 811 C C . GLN A 1 104 ? 15.135 -1.552 -14.715 1.00 94.88 104 GLN A C 1
ATOM 813 O O . GLN A 1 104 ? 15.127 -1.484 -13.485 1.00 94.88 104 GLN A O 1
ATOM 818 N N . ASP A 1 105 ? 15.592 -0.570 -15.489 1.00 95.88 105 ASP A N 1
ATOM 819 C CA . ASP A 1 105 ? 16.072 0.715 -14.984 1.00 95.88 105 ASP A CA 1
ATOM 820 C C . ASP A 1 105 ? 15.561 1.838 -15.892 1.00 95.88 105 ASP A C 1
ATOM 822 O O . ASP A 1 105 ? 16.203 2.264 -16.858 1.00 95.88 105 ASP A O 1
ATOM 826 N N . LEU A 1 106 ? 14.352 2.309 -15.578 1.00 95.12 106 LEU A N 1
ATOM 827 C CA . LEU A 1 106 ? 13.674 3.363 -16.332 1.00 95.12 106 LEU A CA 1
ATOM 828 C C . LEU A 1 106 ? 14.389 4.715 -16.224 1.00 95.12 106 LEU A C 1
ATOM 830 O O . LEU A 1 106 ? 14.286 5.533 -17.135 1.00 95.12 106 LEU A O 1
ATOM 834 N N . GLU A 1 107 ? 15.108 4.976 -15.130 1.00 94.88 107 GLU A N 1
ATOM 835 C CA . GLU A 1 107 ? 15.808 6.248 -14.940 1.00 94.88 107 GLU A CA 1
ATOM 836 C C . GLU A 1 107 ? 17.076 6.288 -15.801 1.00 94.88 107 GLU A C 1
ATOM 838 O O . GLU A 1 107 ? 17.308 7.288 -16.488 1.00 94.88 107 GLU A O 1
ATOM 843 N N . GLN A 1 108 ? 17.836 5.186 -15.849 1.00 95.81 108 GLN A N 1
ATOM 844 C CA . GLN A 1 108 ? 18.968 5.042 -16.763 1.00 95.81 108 GLN A CA 1
ATOM 845 C C . GLN A 1 108 ? 18.510 5.068 -18.226 1.00 95.81 108 GLN A C 1
ATOM 847 O O . GLN A 1 108 ? 19.062 5.832 -19.019 1.00 95.81 108 GLN A O 1
ATOM 852 N N . ALA A 1 109 ? 17.469 4.302 -18.576 1.00 96.56 109 ALA A N 1
ATOM 853 C CA . ALA A 1 109 ? 16.905 4.292 -19.925 1.00 96.56 109 ALA A CA 1
ATOM 854 C C . ALA A 1 109 ? 16.460 5.696 -20.364 1.00 96.56 109 ALA A C 1
ATOM 856 O O . ALA A 1 109 ? 16.771 6.121 -21.475 1.00 96.56 109 ALA A O 1
ATOM 857 N N . ARG A 1 110 ? 15.787 6.450 -19.481 1.00 96.19 110 ARG A N 1
ATOM 858 C CA . ARG A 1 110 ? 15.358 7.829 -19.761 1.00 96.19 110 ARG A CA 1
ATOM 859 C C . ARG A 1 110 ? 16.541 8.766 -19.980 1.00 96.19 110 ARG A C 1
ATOM 861 O O . ARG A 1 110 ? 16.473 9.586 -20.890 1.00 96.19 110 ARG A O 1
ATOM 868 N N . GLY A 1 111 ? 17.585 8.670 -19.155 1.00 95.31 111 GLY A N 1
ATOM 869 C CA . GLY A 1 111 ? 18.795 9.483 -19.304 1.00 95.31 111 GLY A CA 1
ATOM 870 C C . GLY A 1 111 ? 19.470 9.234 -20.650 1.00 95.31 111 GLY A C 1
ATOM 871 O O . GLY A 1 111 ? 19.634 10.157 -21.438 1.00 95.31 111 GLY A O 1
ATOM 872 N N . MET A 1 112 ? 19.724 7.963 -20.967 1.00 95.00 112 MET A N 1
ATOM 873 C CA . MET A 1 112 ? 20.333 7.564 -22.238 1.00 95.00 112 MET A CA 1
ATOM 874 C C . MET A 1 112 ? 19.491 7.977 -23.453 1.00 95.00 112 MET A C 1
ATOM 876 O O . MET A 1 112 ? 20.035 8.356 -24.485 1.00 95.00 112 MET A O 1
ATOM 880 N N . LEU A 1 113 ? 18.163 7.914 -23.340 1.00 95.62 113 LEU A N 1
ATOM 881 C CA . LEU A 1 113 ? 17.252 8.299 -24.414 1.00 95.62 113 LEU A CA 1
ATOM 882 C C . LEU A 1 113 ? 17.162 9.817 -24.602 1.00 95.62 113 LEU A C 1
ATOM 884 O O . LEU A 1 113 ? 17.010 10.286 -25.726 1.00 95.62 113 LEU A O 1
ATOM 888 N N . HIS A 1 114 ? 17.268 10.588 -23.519 1.00 95.25 114 HIS A N 1
ATOM 889 C CA . HIS A 1 114 ? 17.374 12.041 -23.596 1.00 95.25 114 HIS A CA 1
ATOM 890 C C . HIS A 1 114 ? 18.673 12.454 -24.293 1.00 95.25 114 HIS A C 1
ATOM 892 O O . HIS A 1 114 ? 18.612 13.202 -25.266 1.00 95.25 114 HIS A O 1
ATOM 898 N N . ASP A 1 115 ? 19.805 11.884 -23.871 1.00 94.50 115 ASP A N 1
ATOM 899 C CA . ASP A 1 115 ? 21.113 12.139 -24.479 1.00 94.50 115 ASP A CA 1
ATOM 900 C C . ASP A 1 115 ? 21.115 11.764 -25.971 1.00 94.50 115 ASP A C 1
ATOM 902 O O . ASP A 1 115 ? 21.646 12.498 -26.806 1.00 94.50 115 ASP A O 1
ATOM 906 N N . PHE A 1 116 ? 20.474 10.645 -26.328 1.00 94.56 116 PHE A N 1
ATOM 907 C CA . PHE A 1 116 ? 20.306 10.207 -27.715 1.00 94.56 116 PHE A CA 1
ATOM 908 C C . PHE A 1 116 ? 19.551 11.243 -28.561 1.00 94.56 116 PHE A C 1
ATOM 910 O O . PHE A 1 116 ? 20.020 11.623 -29.630 1.00 94.56 116 PHE A O 1
ATOM 917 N N . LEU A 1 117 ? 18.413 11.744 -28.069 1.00 94.50 117 LEU A N 1
ATOM 918 C CA . LEU A 1 117 ? 17.586 12.725 -28.783 1.00 94.50 117 LEU A CA 1
ATOM 919 C C . LEU A 1 117 ? 18.253 14.105 -28.923 1.00 94.50 117 LEU A C 1
ATOM 921 O O . LEU A 1 117 ? 17.889 14.855 -29.827 1.00 94.50 117 LEU A O 1
ATOM 925 N N . GLU A 1 118 ? 19.196 14.452 -28.042 1.00 93.31 118 GLU A N 1
ATOM 926 C CA . GLU A 1 118 ? 19.953 15.710 -28.118 1.00 93.31 118 GLU A CA 1
ATOM 927 C C . GLU A 1 118 ? 21.182 15.628 -29.031 1.00 93.31 118 GLU A C 1
ATOM 929 O O . GLU A 1 118 ? 21.559 16.625 -29.649 1.00 93.31 118 GLU A O 1
ATOM 934 N N . THR A 1 119 ? 21.831 14.462 -29.100 1.00 88.19 119 THR A N 1
ATOM 935 C CA . THR A 1 119 ? 23.151 14.319 -29.738 1.00 88.19 119 THR A CA 1
ATOM 936 C C . THR A 1 119 ? 23.113 13.675 -31.120 1.00 88.19 119 THR A C 1
ATOM 938 O O . THR A 1 119 ? 24.017 13.923 -31.922 1.00 88.19 119 THR A O 1
ATOM 941 N N . GLU A 1 120 ? 22.091 12.875 -31.433 1.00 80.25 120 GLU A N 1
ATOM 942 C CA . GLU A 1 120 ? 22.055 12.062 -32.648 1.00 80.25 120 GLU A CA 1
ATOM 943 C C . GLU A 1 120 ? 20.913 12.452 -33.589 1.00 80.25 120 GLU A C 1
ATOM 945 O O . GLU A 1 120 ? 19.733 12.323 -33.276 1.00 80.25 120 GLU A O 1
ATOM 950 N N . ASN A 1 121 ? 21.276 12.827 -34.817 1.00 75.75 121 ASN A N 1
ATOM 951 C CA . ASN A 1 121 ? 20.341 12.941 -35.936 1.00 75.75 121 ASN A CA 1
ATOM 952 C C . ASN A 1 121 ? 20.300 11.620 -36.718 1.00 75.75 121 ASN A C 1
ATOM 954 O O . ASN A 1 121 ? 20.683 11.560 -37.886 1.00 75.75 121 ASN A O 1
ATOM 958 N N . ALA A 1 122 ? 19.889 10.538 -36.052 1.00 80.50 122 ALA A N 1
ATOM 959 C CA . ALA A 1 122 ? 19.689 9.243 -36.697 1.00 80.50 122 ALA A CA 1
ATOM 960 C C . ALA A 1 122 ? 18.354 9.247 -37.463 1.00 80.50 122 ALA A C 1
ATOM 962 O O . ALA A 1 122 ? 17.289 8.964 -36.898 1.00 80.50 122 ALA A O 1
ATOM 963 N N . GLU A 1 123 ? 18.415 9.598 -38.752 1.00 81.19 123 GLU A N 1
ATOM 964 C CA . GLU A 1 123 ? 17.277 9.508 -39.672 1.00 81.19 123 GLU A CA 1
ATOM 965 C C . GLU A 1 123 ? 16.681 8.086 -39.610 1.00 81.19 123 GLU A C 1
ATOM 967 O O . GLU A 1 123 ? 17.398 7.096 -39.723 1.00 81.19 123 GLU A O 1
ATOM 972 N N . GLY A 1 124 ? 15.376 7.977 -39.336 1.00 85.44 124 GLY A N 1
ATOM 973 C CA . GLY A 1 124 ? 14.650 6.701 -39.225 1.00 85.44 124 GLY A CA 1
ATOM 974 C C . GLY A 1 124 ? 14.485 6.131 -37.807 1.00 85.44 124 GLY A C 1
ATOM 975 O O . GLY A 1 124 ? 13.494 5.440 -37.551 1.00 85.44 124 GLY A O 1
ATOM 976 N N . LEU A 1 125 ? 15.380 6.457 -36.866 1.00 91.75 125 LEU A N 1
ATOM 977 C CA . LEU A 1 125 ? 15.298 6.015 -35.461 1.00 91.75 125 LEU A CA 1
ATOM 978 C C . LEU A 1 125 ? 14.758 7.093 -34.514 1.00 91.75 125 LEU A C 1
ATOM 980 O O . LEU A 1 125 ? 14.211 6.757 -33.463 1.00 91.75 125 LEU A O 1
ATOM 984 N N . TYR A 1 126 ? 14.880 8.367 -34.891 1.00 92.06 126 TYR A N 1
ATOM 985 C CA . TYR A 1 126 ? 14.477 9.506 -34.064 1.00 92.06 126 TYR A CA 1
ATOM 986 C C . TYR A 1 126 ? 13.006 9.448 -33.625 1.00 92.06 126 TYR A C 1
ATOM 988 O O . TYR A 1 126 ? 12.709 9.558 -32.438 1.00 92.06 126 TYR A O 1
ATOM 996 N N . ASP A 1 127 ? 12.082 9.198 -34.557 1.00 92.06 127 ASP A N 1
ATOM 997 C CA . ASP A 1 127 ? 10.645 9.144 -34.248 1.00 92.06 127 ASP A CA 1
ATOM 998 C C . ASP A 1 127 ? 10.310 8.011 -33.268 1.00 92.06 127 ASP A C 1
ATOM 1000 O O . ASP A 1 127 ? 9.476 8.167 -32.372 1.00 92.06 127 ASP A O 1
ATOM 1004 N N . LEU A 1 128 ? 10.994 6.869 -33.404 1.00 93.44 128 LEU A N 1
ATOM 1005 C CA . LEU A 1 128 ? 10.843 5.746 -32.485 1.00 93.44 128 LEU A CA 1
ATOM 1006 C C . LEU A 1 128 ? 11.419 6.086 -31.108 1.00 93.44 128 LEU A C 1
ATOM 1008 O O . LEU A 1 128 ? 10.779 5.800 -30.100 1.00 93.44 128 LEU A O 1
ATOM 1012 N N . ALA A 1 129 ? 12.589 6.721 -31.054 1.00 95.25 129 ALA A N 1
ATOM 1013 C CA . ALA A 1 129 ? 13.198 7.180 -29.811 1.00 95.25 129 ALA A CA 1
ATOM 1014 C C . ALA A 1 129 ? 12.295 8.183 -29.070 1.00 95.25 129 ALA A C 1
ATOM 1016 O O . ALA A 1 129 ? 12.086 8.053 -27.864 1.00 95.25 129 ALA A O 1
ATOM 1017 N N . LEU A 1 130 ? 11.686 9.125 -29.794 1.00 95.25 130 LEU A N 1
ATOM 1018 C CA . LEU A 1 130 ? 10.746 10.098 -29.238 1.00 95.25 130 LEU A CA 1
ATOM 1019 C C . LEU A 1 130 ? 9.498 9.414 -28.663 1.00 95.25 130 LEU A C 1
ATOM 1021 O O . LEU A 1 130 ? 9.056 9.721 -27.555 1.00 95.25 130 LEU A O 1
ATOM 1025 N N . LEU A 1 131 ? 8.948 8.442 -29.392 1.00 95.75 131 LEU A N 1
ATOM 1026 C CA . LEU A 1 131 ? 7.819 7.645 -28.925 1.00 95.75 131 LEU A CA 1
ATOM 1027 C C . LEU A 1 131 ? 8.183 6.835 -27.670 1.00 95.75 131 LEU A C 1
ATOM 1029 O O . LEU A 1 131 ? 7.437 6.858 -26.689 1.00 95.75 131 LEU A O 1
ATOM 1033 N N . LEU A 1 132 ? 9.343 6.173 -27.664 1.00 95.44 132 LEU A N 1
ATOM 1034 C CA . LEU A 1 132 ? 9.849 5.436 -26.503 1.00 95.44 132 LEU A CA 1
ATOM 1035 C C . LEU A 1 132 ? 10.043 6.344 -25.286 1.00 95.44 132 LEU A C 1
ATOM 1037 O O . LEU A 1 132 ? 9.755 5.924 -24.168 1.00 95.44 132 LEU A O 1
ATOM 1041 N N . GLN A 1 133 ? 10.452 7.598 -25.488 1.00 96.12 133 GLN A N 1
ATOM 1042 C CA . GLN A 1 133 ? 10.623 8.557 -24.399 1.00 96.12 133 GLN A CA 1
ATOM 1043 C C . GLN A 1 133 ? 9.291 8.843 -23.712 1.00 96.12 133 GLN A C 1
ATOM 1045 O O . GLN A 1 133 ? 9.221 8.831 -22.482 1.00 96.12 133 GLN A O 1
ATOM 1050 N N . GLY A 1 134 ? 8.226 9.024 -24.498 1.00 96.00 134 GLY A N 1
ATOM 1051 C CA . GLY A 1 134 ? 6.870 9.157 -23.973 1.00 96.00 134 GLY A CA 1
ATOM 1052 C C . GLY A 1 134 ? 6.457 7.952 -23.125 1.00 96.00 134 GLY A C 1
ATOM 1053 O O . GLY A 1 134 ? 5.949 8.128 -22.019 1.00 96.00 134 GLY A O 1
ATOM 1054 N N . PHE A 1 135 ? 6.734 6.733 -23.600 1.00 95.56 135 PHE A N 1
ATOM 1055 C CA . PHE A 1 135 ? 6.400 5.507 -22.870 1.00 95.56 135 PHE A CA 1
ATOM 1056 C C . PHE A 1 135 ? 7.179 5.353 -21.562 1.00 95.56 135 PHE A C 1
ATOM 1058 O O . PHE A 1 135 ? 6.562 5.123 -20.526 1.00 95.56 135 PHE A O 1
ATOM 1065 N N . VAL A 1 136 ? 8.502 5.533 -21.579 1.00 95.38 136 VAL A N 1
ATOM 1066 C CA . VAL A 1 136 ? 9.348 5.399 -20.378 1.00 95.38 136 VAL A CA 1
ATOM 1067 C C . VAL A 1 136 ? 8.966 6.430 -19.313 1.00 95.38 136 VAL A C 1
ATOM 1069 O O . VAL A 1 136 ? 8.913 6.116 -18.123 1.00 95.38 136 VAL A O 1
ATOM 1072 N N . VAL A 1 137 ? 8.667 7.668 -19.722 1.00 94.81 137 VAL A N 1
ATOM 1073 C CA . VAL A 1 137 ? 8.228 8.724 -18.798 1.00 94.81 137 VAL A CA 1
ATOM 1074 C C . VAL A 1 137 ? 6.864 8.399 -18.192 1.00 94.81 137 VAL A C 1
ATOM 1076 O O . VAL A 1 137 ? 6.692 8.543 -16.978 1.00 94.81 137 VAL A O 1
ATOM 1079 N N . GLU A 1 138 ? 5.907 7.954 -19.007 1.00 95.88 138 GLU A N 1
ATOM 1080 C CA . GLU A 1 138 ? 4.575 7.585 -18.527 1.00 95.88 138 GLU A CA 1
ATOM 1081 C C . GLU A 1 138 ? 4.642 6.377 -17.583 1.00 95.88 138 GLU A C 1
ATOM 1083 O O . GLU A 1 138 ? 4.036 6.409 -16.514 1.00 95.88 138 GLU A O 1
ATOM 1088 N N . GLU A 1 139 ? 5.432 5.351 -17.906 1.00 94.38 139 GLU A N 1
ATOM 1089 C CA . GLU A 1 139 ? 5.622 4.174 -17.052 1.00 94.38 139 GLU A CA 1
ATOM 1090 C C . GLU A 1 139 ? 6.223 4.560 -15.693 1.00 94.38 139 GLU A C 1
ATOM 1092 O O . GLU A 1 139 ? 5.662 4.232 -14.643 1.00 94.38 139 GLU A O 1
ATOM 1097 N N . ALA A 1 140 ? 7.290 5.366 -15.689 1.00 91.00 140 ALA A N 1
ATOM 1098 C CA . ALA A 1 140 ? 7.888 5.871 -14.455 1.00 91.00 140 ALA A CA 1
ATOM 1099 C C . ALA A 1 140 ? 6.894 6.720 -13.637 1.00 91.00 140 ALA A C 1
ATOM 1101 O O . ALA A 1 140 ? 6.881 6.681 -12.401 1.00 91.00 140 ALA A O 1
ATOM 1102 N N . GLN A 1 141 ? 6.034 7.499 -14.300 1.00 95.06 141 GLN A N 1
ATOM 1103 C CA . GLN A 1 141 ? 4.998 8.277 -13.626 1.00 95.06 141 GLN A CA 1
ATOM 1104 C C . GLN A 1 141 ? 3.911 7.379 -13.021 1.00 95.06 141 GLN A C 1
ATOM 1106 O O . GLN A 1 141 ? 3.469 7.625 -11.891 1.00 95.06 141 GLN A O 1
ATOM 1111 N N . GLN A 1 142 ? 3.477 6.348 -13.744 1.00 94.38 142 GLN A N 1
ATOM 1112 C CA . GLN A 1 142 ? 2.496 5.375 -13.271 1.00 94.38 142 GLN A CA 1
ATOM 1113 C C . GLN A 1 142 ? 3.014 4.609 -12.060 1.00 94.38 142 GLN A C 1
ATOM 1115 O O . GLN A 1 142 ? 2.298 4.504 -11.061 1.00 94.38 142 GLN A O 1
ATOM 1120 N N . GLU A 1 143 ? 4.272 4.174 -12.086 1.00 92.19 143 GLU A N 1
ATOM 1121 C CA . GLU A 1 143 ? 4.889 3.483 -10.960 1.00 92.19 143 GLU A CA 1
ATOM 1122 C C . GLU A 1 143 ? 4.914 4.368 -9.703 1.00 92.19 143 GLU A C 1
ATOM 1124 O O . GLU A 1 143 ? 4.504 3.945 -8.618 1.00 92.19 143 GLU A O 1
ATOM 1129 N N . ARG A 1 144 ? 5.290 5.648 -9.842 1.00 94.00 144 ARG A N 1
ATOM 1130 C CA . ARG A 1 144 ? 5.248 6.616 -8.731 1.00 94.00 144 ARG A CA 1
ATOM 1131 C C . ARG A 1 144 ? 3.832 6.788 -8.178 1.00 94.00 144 ARG A C 1
ATOM 1133 O O . ARG A 1 144 ? 3.648 6.799 -6.960 1.00 94.00 144 ARG A O 1
ATOM 1140 N N . ARG A 1 145 ? 2.819 6.907 -9.045 1.00 97.88 145 ARG A N 1
ATOM 1141 C CA . ARG A 1 145 ? 1.409 7.014 -8.619 1.00 97.88 145 ARG A CA 1
ATOM 1142 C C . ARG A 1 145 ? 0.958 5.760 -7.871 1.00 97.88 145 ARG A C 1
ATOM 1144 O O . ARG A 1 145 ? 0.288 5.888 -6.846 1.00 97.88 145 ARG A O 1
ATOM 1151 N N . TYR A 1 146 ? 1.340 4.579 -8.353 1.00 97.06 146 TYR A N 1
ATOM 1152 C CA . TYR A 1 146 ? 1.014 3.308 -7.714 1.00 97.06 146 TYR A CA 1
ATOM 1153 C C . TYR A 1 146 ? 1.641 3.202 -6.319 1.00 97.06 146 TYR A C 1
ATOM 1155 O O . TYR A 1 146 ? 0.931 2.918 -5.355 1.00 97.06 146 TYR A O 1
ATOM 1163 N N . ARG A 1 147 ? 2.930 3.542 -6.178 1.00 97.56 147 ARG A N 1
ATOM 1164 C CA . ARG A 1 147 ? 3.625 3.572 -4.878 1.00 97.56 147 ARG A CA 1
ATOM 1165 C C . ARG A 1 147 ? 2.934 4.509 -3.883 1.00 97.56 147 ARG A C 1
ATOM 1167 O O . ARG A 1 147 ? 2.603 4.094 -2.776 1.00 97.56 147 ARG A O 1
ATOM 1174 N N . LEU A 1 148 ? 2.610 5.737 -4.297 1.00 98.50 148 LEU A N 1
ATOM 1175 C CA . LEU A 1 148 ? 1.887 6.694 -3.447 1.00 98.50 148 LEU A CA 1
ATOM 1176 C C . LEU A 1 148 ? 0.498 6.187 -3.033 1.00 98.50 148 LEU A C 1
ATOM 1178 O O . LEU A 1 148 ? 0.039 6.440 -1.916 1.00 98.50 148 LEU A O 1
ATOM 1182 N N . LEU A 1 149 ? -0.207 5.501 -3.934 1.00 98.56 149 LEU A N 1
ATOM 1183 C CA . LEU A 1 149 ? -1.509 4.918 -3.625 1.00 98.56 149 LEU A CA 1
ATOM 1184 C C . LEU A 1 149 ? -1.379 3.771 -2.615 1.00 98.56 149 LEU A C 1
ATOM 1186 O O . LEU A 1 149 ? -2.175 3.691 -1.678 1.00 98.56 149 LEU A O 1
ATOM 1190 N N . GLN A 1 150 ? -0.357 2.933 -2.768 1.00 98.38 150 GLN A N 1
ATOM 1191 C CA . GLN A 1 150 ? -0.052 1.838 -1.855 1.00 98.38 150 GLN A CA 1
ATOM 1192 C C . GLN A 1 150 ? 0.298 2.349 -0.450 1.00 98.38 150 GLN A C 1
ATOM 1194 O O . GLN A 1 150 ? -0.234 1.841 0.537 1.00 98.38 150 GLN A O 1
ATOM 1199 N N . GLU A 1 151 ? 1.104 3.407 -0.344 1.00 98.56 151 GLU A N 1
ATOM 1200 C CA . GLU A 1 151 ? 1.410 4.064 0.934 1.00 98.56 151 GLU A CA 1
ATOM 1201 C C . GLU A 1 151 ? 0.145 4.605 1.616 1.00 98.56 151 GLU A C 1
ATOM 1203 O O . GLU A 1 151 ? -0.079 4.380 2.808 1.00 98.56 151 GLU A O 1
ATOM 1208 N N . LYS A 1 152 ? -0.735 5.278 0.862 1.00 98.50 152 LYS A N 1
ATOM 1209 C CA . LYS A 1 152 ? -2.020 5.770 1.390 1.00 98.50 152 LYS A CA 1
ATOM 1210 C C . LYS A 1 152 ? -2.912 4.632 1.879 1.00 98.50 152 LYS A C 1
ATOM 1212 O O . LYS A 1 152 ? -3.582 4.783 2.903 1.00 98.50 152 LYS A O 1
ATOM 1217 N N . LEU A 1 153 ? -2.933 3.510 1.162 1.00 98.56 153 LEU A N 1
ATOM 1218 C CA . LEU A 1 153 ? -3.701 2.330 1.546 1.00 98.56 153 LEU A CA 1
ATOM 1219 C C . LEU A 1 153 ? -3.186 1.764 2.876 1.00 98.56 153 LEU A C 1
ATOM 1221 O O . LEU A 1 153 ? -3.975 1.604 3.807 1.00 98.56 153 LEU A O 1
ATOM 1225 N N . GLN A 1 154 ? -1.869 1.600 3.023 1.00 98.56 154 GLN A N 1
ATOM 1226 C CA . GLN A 1 154 ? -1.246 1.151 4.275 1.00 98.56 154 GLN A CA 1
ATOM 1227 C C . GLN A 1 154 ? -1.539 2.096 5.451 1.00 98.56 154 GLN A C 1
ATOM 1229 O O . GLN A 1 154 ? -1.883 1.653 6.548 1.00 98.56 154 GLN A O 1
ATOM 1234 N N . GLN A 1 155 ? -1.470 3.413 5.233 1.00 98.62 155 GLN A N 1
ATOM 1235 C CA . GLN A 1 155 ? -1.816 4.401 6.261 1.00 98.62 155 GLN A CA 1
ATOM 1236 C C . GLN A 1 155 ? -3.271 4.260 6.727 1.00 98.62 155 GLN A C 1
ATOM 1238 O O . GLN A 1 155 ? -3.560 4.368 7.923 1.00 98.62 155 GLN A O 1
ATOM 1243 N N . LYS A 1 156 ? -4.201 4.014 5.798 1.00 98.12 156 LYS A N 1
ATOM 1244 C CA . LYS A 1 156 ? -5.618 3.816 6.122 1.00 98.12 156 LYS A CA 1
ATOM 1245 C C . LYS A 1 156 ? -5.867 2.504 6.853 1.00 98.12 156 LYS A C 1
ATOM 1247 O O . LYS A 1 156 ? -6.645 2.498 7.806 1.00 98.12 156 LYS A O 1
ATOM 1252 N N . GLU A 1 157 ? -5.193 1.426 6.475 1.00 98.62 157 GLU A N 1
ATOM 1253 C CA . GLU A 1 157 ? -5.268 0.149 7.191 1.00 98.62 157 GLU A CA 1
ATOM 1254 C C . GLU A 1 157 ? -4.782 0.280 8.636 1.00 98.62 157 GLU A C 1
ATOM 1256 O O . GLU A 1 157 ? -5.456 -0.174 9.565 1.00 98.62 157 GLU A O 1
ATOM 1261 N N . GLU A 1 158 ? -3.668 0.978 8.852 1.00 98.62 158 GLU A N 1
ATOM 1262 C CA . GLU A 1 158 ? -3.149 1.251 10.191 1.00 98.62 158 GLU A CA 1
ATOM 1263 C C . GLU A 1 158 ? -4.103 2.153 10.993 1.00 98.62 158 GLU A C 1
ATOM 1265 O O . GLU A 1 158 ? -4.365 1.902 12.172 1.00 98.62 158 GLU A O 1
ATOM 1270 N N . GLN A 1 159 ? -4.718 3.154 10.354 1.00 98.50 159 GLN A N 1
ATOM 1271 C CA . GLN A 1 159 ? -5.755 3.974 10.985 1.00 98.50 159 GLN A CA 1
ATOM 1272 C C . GLN A 1 159 ? -6.947 3.116 11.443 1.00 98.50 159 GLN A C 1
ATOM 1274 O O . GLN A 1 159 ? -7.403 3.241 12.583 1.00 98.50 159 GLN A O 1
ATOM 1279 N N . VAL A 1 160 ? -7.429 2.207 10.594 1.00 98.69 160 VAL A N 1
ATOM 1280 C CA . VAL A 1 160 ? -8.515 1.274 10.933 1.00 98.69 160 VAL A CA 1
ATOM 1281 C C . VAL A 1 160 ? -8.101 0.333 12.064 1.00 98.69 160 VAL A C 1
ATOM 1283 O O . VAL A 1 160 ? -8.890 0.087 12.980 1.00 98.69 160 VAL A O 1
ATOM 1286 N N . ARG A 1 161 ? -6.859 -0.162 12.053 1.00 98.75 161 ARG A N 1
ATOM 1287 C CA . ARG A 1 161 ? -6.315 -1.017 13.114 1.00 98.75 161 ARG A CA 1
ATOM 1288 C C . ARG A 1 161 ? -6.319 -0.305 14.466 1.00 98.75 161 ARG A C 1
ATOM 1290 O O . ARG A 1 161 ? -6.772 -0.897 15.448 1.00 98.75 161 ARG 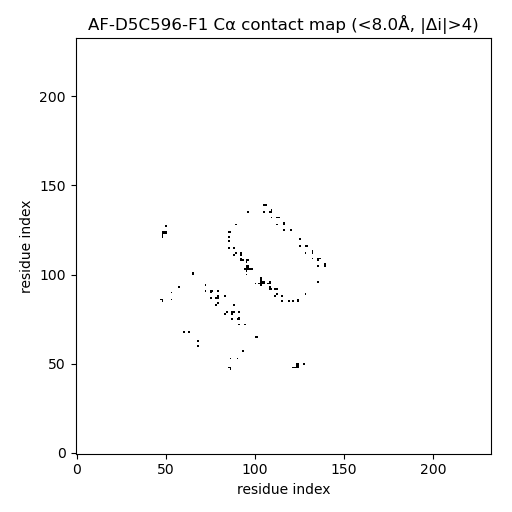A O 1
ATOM 1297 N N . ARG A 1 162 ? -5.884 0.958 14.510 1.00 98.69 162 ARG A N 1
ATOM 1298 C CA . ARG A 1 162 ? -5.886 1.795 15.724 1.00 98.69 162 ARG A CA 1
ATOM 1299 C C . ARG A 1 162 ? -7.292 2.076 16.238 1.00 98.69 162 ARG A C 1
ATOM 1301 O O . ARG A 1 162 ? -7.548 1.960 17.432 1.00 98.69 162 ARG A O 1
ATOM 1308 N N . LEU A 1 163 ? -8.229 2.401 15.349 1.00 98.62 163 LEU A N 1
ATOM 1309 C CA . LEU A 1 163 ? -9.625 2.601 15.747 1.00 98.62 163 LEU A CA 1
ATOM 1310 C C . LEU A 1 163 ? -10.227 1.308 16.308 1.00 98.62 163 LEU A C 1
ATOM 1312 O O . LEU A 1 163 ? -10.897 1.328 17.338 1.00 98.62 163 LEU A O 1
ATOM 1316 N N . ARG A 1 164 ? -9.934 0.162 15.685 1.00 98.69 164 ARG A N 1
ATOM 1317 C CA . ARG A 1 164 ? -10.402 -1.145 16.155 1.00 98.69 164 ARG A CA 1
ATOM 1318 C C . ARG A 1 164 ? -9.826 -1.509 17.527 1.00 98.69 164 ARG A C 1
ATOM 1320 O O . ARG A 1 164 ? -10.563 -2.047 18.351 1.00 98.69 164 ARG A O 1
ATOM 1327 N N . SER A 1 165 ? -8.545 -1.247 17.792 1.00 98.50 165 SER A N 1
ATOM 1328 C CA . SER A 1 165 ? 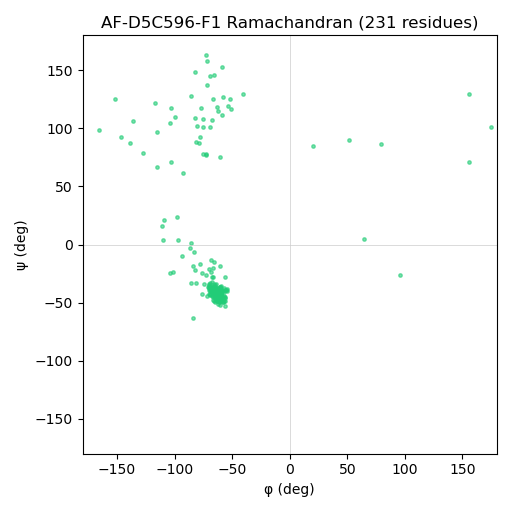-7.967 -1.477 19.125 1.00 98.50 165 SER A CA 1
ATOM 1329 C C . SER A 1 165 ? -8.550 -0.521 20.169 1.00 98.50 165 SER A C 1
ATOM 1331 O O . SER A 1 165 ? -8.889 -0.969 21.263 1.00 98.50 165 SER A O 1
ATOM 1333 N N . GLY A 1 166 ? -8.769 0.748 19.812 1.00 98.69 166 GLY A N 1
ATOM 1334 C CA . GLY A 1 166 ? -9.447 1.726 20.665 1.00 98.69 166 GLY A CA 1
ATOM 1335 C C . GLY A 1 166 ? -10.867 1.298 21.046 1.00 98.69 166 GLY A C 1
ATOM 1336 O O . GLY A 1 166 ? -11.225 1.325 22.221 1.00 98.69 166 GLY A O 1
ATOM 1337 N N . LEU A 1 167 ? -11.658 0.810 20.084 1.00 98.75 167 LEU A N 1
ATOM 1338 C CA . LEU A 1 167 ? -13.003 0.290 20.353 1.00 98.75 167 LEU A CA 1
ATOM 1339 C C . LEU A 1 167 ? -12.981 -0.919 21.297 1.00 98.75 167 LEU A C 1
ATOM 1341 O O . LEU A 1 167 ? -13.802 -0.994 22.206 1.00 98.75 167 LEU A O 1
ATOM 1345 N N . LYS A 1 168 ? -12.023 -1.839 21.125 1.00 98.62 168 LYS A N 1
ATOM 1346 C CA . LYS A 1 168 ? -11.852 -2.984 22.036 1.00 98.62 168 LYS A CA 1
ATOM 1347 C C . LYS A 1 168 ? -11.503 -2.546 23.459 1.00 98.62 168 LYS A C 1
ATOM 1349 O O . LYS A 1 168 ? -12.031 -3.110 24.411 1.00 98.62 168 LYS A O 1
ATOM 1354 N N . TYR A 1 169 ? -10.638 -1.544 23.604 1.00 98.44 169 TYR A N 1
ATOM 1355 C CA . TYR A 1 169 ? -10.286 -0.985 24.908 1.00 98.44 169 TYR A CA 1
ATOM 1356 C C . TYR A 1 169 ? -11.502 -0.362 25.607 1.00 98.44 169 TYR A C 1
ATOM 1358 O O . TYR A 1 169 ? -11.763 -0.655 26.772 1.00 98.44 169 TYR A O 1
ATOM 1366 N N . LEU A 1 170 ? -12.284 0.446 24.883 1.00 98.56 170 LEU A N 1
ATOM 1367 C CA . LEU A 1 170 ? -13.496 1.064 25.424 1.00 98.56 170 LEU A CA 1
ATOM 1368 C C . LEU A 1 170 ? -14.560 0.0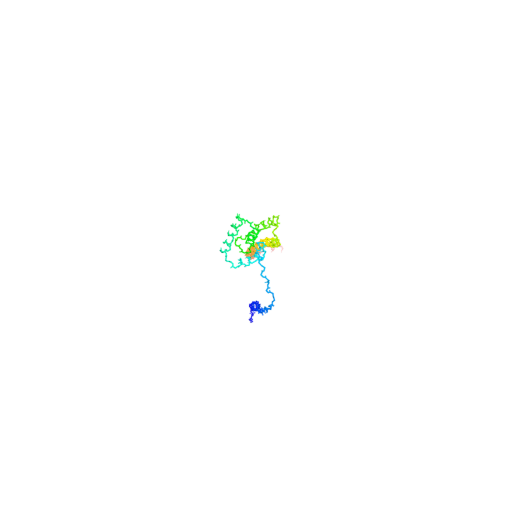27 25.807 1.00 98.56 170 LEU A C 1
ATOM 1370 O O . LEU A 1 170 ? -15.221 0.194 26.829 1.00 98.56 170 LEU A O 1
ATOM 1374 N N . ASP A 1 171 ? -14.707 -1.052 25.034 1.00 98.62 171 ASP A N 1
ATOM 1375 C CA . ASP A 1 171 ? -15.603 -2.162 25.385 1.00 98.62 171 ASP A CA 1
ATOM 1376 C C . ASP A 1 171 ? -15.157 -2.872 26.673 1.00 98.62 171 ASP A C 1
ATOM 1378 O O . ASP A 1 171 ? -15.975 -3.137 27.555 1.00 98.62 171 ASP A O 1
ATOM 1382 N N . GLY A 1 172 ? -13.851 -3.114 26.827 1.00 98.56 172 GLY A N 1
ATOM 1383 C CA . GLY A 1 172 ? -13.281 -3.663 28.059 1.00 98.56 172 GLY A CA 1
ATOM 1384 C C . GLY A 1 172 ? -13.539 -2.764 29.270 1.00 98.56 172 GLY A C 1
ATOM 1385 O O . GLY A 1 172 ? -14.023 -3.234 30.298 1.00 98.56 172 GLY A O 1
ATOM 1386 N N . ARG A 1 173 ? -13.306 -1.454 29.125 1.00 98.56 173 ARG A N 1
ATOM 1387 C CA . ARG A 1 173 ? -13.576 -0.471 30.181 1.00 98.56 173 ARG A CA 1
ATOM 1388 C C . ARG A 1 173 ? -15.057 -0.425 30.561 1.00 98.56 173 ARG A C 1
ATOM 1390 O O . ARG A 1 173 ? -15.379 -0.430 31.743 1.00 98.56 173 ARG A O 1
ATOM 1397 N N . ARG A 1 174 ? -15.959 -0.443 29.575 1.00 98.69 174 ARG A N 1
ATOM 1398 C CA . ARG A 1 174 ? -17.408 -0.474 29.820 1.00 98.69 174 ARG A CA 1
ATOM 1399 C C . ARG A 1 174 ? -17.818 -1.711 30.623 1.00 98.69 174 ARG A C 1
ATOM 1401 O O . ARG A 1 174 ? -18.642 -1.595 31.523 1.00 98.69 174 ARG A O 1
ATOM 1408 N N . LYS A 1 175 ? -17.250 -2.885 30.323 1.00 98.56 175 LYS A N 1
ATOM 1409 C CA . LYS A 1 175 ? -17.519 -4.120 31.084 1.00 98.56 175 LYS A CA 1
ATOM 1410 C C . LYS A 1 175 ? -17.043 -4.011 32.528 1.00 98.56 175 LYS A C 1
ATOM 1412 O O . LYS A 1 175 ? -17.799 -4.345 33.432 1.00 98.56 175 LYS A O 1
ATOM 1417 N N . GLN A 1 176 ? -15.847 -3.469 32.743 1.00 98.44 176 GLN A N 1
ATOM 1418 C CA . GLN A 1 176 ? -15.319 -3.237 34.086 1.00 98.44 176 GLN A CA 1
ATOM 1419 C C . GLN A 1 176 ? -16.202 -2.269 34.891 1.00 98.44 176 GLN A C 1
ATOM 1421 O O . GLN A 1 176 ? -16.507 -2.532 36.051 1.00 98.44 176 GLN A O 1
ATOM 1426 N N . GLU A 1 177 ? -16.658 -1.174 34.277 1.00 98.31 177 GLU A N 1
ATOM 1427 C CA . GLU A 1 177 ? -17.582 -0.223 34.911 1.00 98.31 177 GLU A CA 1
ATOM 1428 C C . GLU A 1 177 ? -18.929 -0.885 35.257 1.00 98.31 177 GLU A C 1
ATOM 1430 O O . GLU A 1 177 ? -19.468 -0.656 36.338 1.00 98.31 177 GLU A O 1
ATOM 1435 N N . GLN A 1 178 ? -19.450 -1.761 34.390 1.00 98.50 178 GLN A N 1
ATOM 1436 C CA . GLN A 1 178 ? -20.668 -2.533 34.668 1.00 98.50 178 GLN A CA 1
ATOM 1437 C C . GLN A 1 178 ? -20.495 -3.525 35.824 1.00 98.50 178 GLN A C 1
ATOM 1439 O O . GLN A 1 178 ? -21.395 -3.668 36.648 1.00 98.50 178 GLN A O 1
ATOM 1444 N N . GLU A 1 179 ? -19.365 -4.226 35.896 1.00 98.56 179 GLU A N 1
ATOM 1445 C CA . GLU A 1 179 ? -19.063 -5.146 36.999 1.00 98.56 179 GLU A CA 1
ATOM 1446 C C . GLU A 1 179 ? -18.917 -4.398 38.326 1.00 98.56 179 GLU A C 1
ATOM 1448 O O . GLU A 1 179 ? -19.473 -4.818 39.343 1.00 98.56 179 GLU A O 1
ATOM 1453 N N . TRP A 1 180 ? -18.240 -3.250 38.303 1.00 98.44 180 TRP A N 1
ATOM 1454 C CA . TRP A 1 180 ? -18.120 -2.369 39.458 1.00 98.44 180 TRP A CA 1
ATOM 1455 C C . TRP A 1 180 ? -19.484 -1.858 39.937 1.00 98.44 180 TRP A C 1
ATOM 1457 O O . TRP A 1 180 ? -19.782 -1.924 41.129 1.00 98.44 180 TRP A O 1
ATOM 1467 N N . ALA A 1 181 ? -20.342 -1.413 39.014 1.00 98.56 181 ALA A N 1
ATOM 1468 C CA . ALA A 1 181 ? -21.694 -0.962 39.336 1.00 98.56 181 ALA A CA 1
ATOM 1469 C C . ALA A 1 181 ? -22.523 -2.072 40.004 1.00 98.56 181 ALA A C 1
ATOM 1471 O O . ALA A 1 181 ? -23.111 -1.841 41.057 1.00 98.56 181 ALA A O 1
ATOM 1472 N N . LYS A 1 182 ? -22.483 -3.299 39.468 1.00 98.69 182 LYS A N 1
ATOM 1473 C CA . LYS A 1 182 ? -23.149 -4.463 40.082 1.00 98.69 182 LYS A CA 1
ATOM 1474 C C . LYS A 1 182 ? -22.620 -4.768 41.484 1.00 98.69 182 LYS A C 1
ATOM 1476 O O . LYS A 1 182 ? -23.386 -5.137 42.370 1.00 98.69 182 LYS A O 1
ATOM 1481 N N . SER A 1 183 ? -21.312 -4.627 41.697 1.00 98.62 183 SER A N 1
ATOM 1482 C CA . SER A 1 183 ? -20.714 -4.811 43.022 1.00 98.62 183 SER A CA 1
ATOM 1483 C C . SER A 1 183 ? -21.215 -3.766 44.024 1.00 98.62 183 SER A C 1
ATOM 1485 O O . SER A 1 183 ? -21.497 -4.113 45.169 1.00 98.62 183 SER A O 1
ATOM 1487 N N . LEU A 1 184 ? -21.340 -2.503 43.609 1.00 98.31 184 LEU A N 1
ATOM 1488 C CA . LEU A 1 184 ? -21.885 -1.434 44.450 1.00 98.31 184 LEU A CA 1
ATOM 1489 C C . LEU A 1 184 ? -23.371 -1.639 44.755 1.00 98.31 184 LEU A C 1
ATOM 1491 O O . LEU A 1 184 ? -23.783 -1.453 45.896 1.00 98.31 184 LEU A O 1
ATOM 1495 N N . GLU A 1 185 ? -24.168 -2.048 43.765 1.00 98.44 185 GLU A N 1
ATOM 1496 C CA . GLU A 1 185 ? -25.587 -2.374 43.964 1.00 98.44 185 GLU A CA 1
ATOM 1497 C C . GLU A 1 185 ? -25.757 -3.453 45.034 1.00 98.44 185 GLU A C 1
ATOM 1499 O O . GLU A 1 185 ? -26.537 -3.276 45.969 1.00 98.44 185 GLU A O 1
ATOM 1504 N N . LYS A 1 186 ? -24.949 -4.516 44.962 1.00 98.62 186 LYS A N 1
ATOM 1505 C CA . LYS A 1 186 ? -24.950 -5.577 45.970 1.00 98.62 186 LYS A CA 1
ATOM 1506 C C . LYS A 1 186 ? -24.585 -5.060 47.366 1.00 98.62 186 LYS A C 1
ATOM 1508 O O . LYS A 1 186 ? -25.247 -5.408 48.336 1.00 98.62 186 LYS A O 1
ATOM 1513 N N . GLN A 1 187 ? -23.563 -4.209 47.479 1.00 98.38 187 GLN A N 1
ATOM 1514 C CA . GLN A 1 187 ? -23.182 -3.610 48.766 1.00 98.38 187 GLN A CA 1
ATOM 1515 C C . GLN A 1 187 ? -24.293 -2.725 49.347 1.00 98.38 187 GLN A C 1
ATOM 1517 O O . GLN A 1 187 ? -24.541 -2.765 50.550 1.00 98.38 187 GLN A O 1
ATOM 1522 N N . LEU A 1 188 ? -24.974 -1.942 48.505 1.00 98.50 188 LEU A N 1
ATOM 1523 C CA . LEU A 1 188 ? -26.112 -1.126 48.929 1.00 98.50 188 LEU A CA 1
ATOM 1524 C C . LEU A 1 188 ? -27.277 -1.988 49.421 1.00 98.50 188 LEU A C 1
ATOM 1526 O O . LEU A 1 188 ? -27.931 -1.623 50.396 1.00 98.50 188 LEU A O 1
ATOM 1530 N N . GLU A 1 189 ? -27.539 -3.115 48.765 1.00 98.56 189 GLU A N 1
ATOM 1531 C CA . GLU A 1 189 ? -28.572 -4.064 49.180 1.00 98.56 189 GLU A CA 1
ATOM 1532 C C . GLU A 1 189 ? -28.233 -4.724 50.526 1.00 98.56 189 GLU A C 1
ATOM 1534 O O . GLU A 1 189 ? -29.076 -4.746 51.426 1.00 98.56 189 GLU A O 1
ATOM 1539 N N . ASP A 1 190 ? -26.982 -5.152 50.716 1.00 98.56 190 ASP A N 1
ATOM 1540 C CA . ASP A 1 190 ? -26.502 -5.720 51.982 1.00 98.56 190 ASP A CA 1
ATOM 1541 C C . ASP A 1 190 ? -26.613 -4.711 53.146 1.00 98.56 190 ASP A C 1
ATOM 1543 O O . ASP A 1 190 ? -27.086 -5.055 54.234 1.00 98.56 190 ASP A O 1
ATOM 1547 N N . GLU A 1 191 ? -26.218 -3.449 52.935 1.00 98.19 191 GLU A N 1
ATOM 1548 C CA . GLU A 1 191 ? -26.326 -2.390 53.951 1.00 98.19 191 GLU A CA 1
ATOM 1549 C C . GLU A 1 191 ? -27.783 -2.017 54.261 1.00 98.19 191 GLU A C 1
ATOM 1551 O O . GLU A 1 191 ? -28.134 -1.825 55.428 1.00 98.19 191 GLU A O 1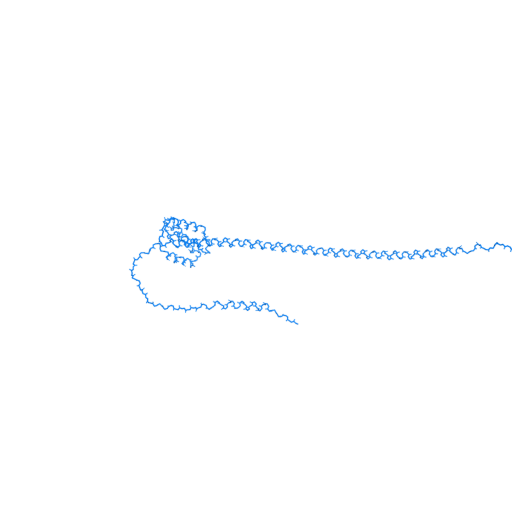
ATOM 1556 N N . ARG A 1 192 ? -28.668 -1.990 53.255 1.00 98.19 192 ARG A N 1
ATOM 1557 C CA . ARG A 1 192 ? -30.115 -1.819 53.480 1.00 98.19 192 ARG A CA 1
ATOM 1558 C C . ARG A 1 192 ? -30.682 -2.949 54.334 1.00 98.19 192 ARG A C 1
ATOM 1560 O O . ARG A 1 192 ? -31.358 -2.674 55.323 1.00 98.19 192 ARG A O 1
ATOM 1567 N N . GLY A 1 193 ? -30.342 -4.201 54.029 1.00 98.25 193 GLY A N 1
ATOM 1568 C CA . GLY A 1 193 ? -30.778 -5.353 54.825 1.00 98.25 193 GLY A CA 1
ATOM 1569 C C . GLY A 1 193 ? -30.284 -5.303 56.278 1.00 98.25 193 GLY A C 1
ATOM 1570 O O . GLY A 1 193 ? -31.014 -5.660 57.212 1.00 98.25 193 GLY A O 1
ATOM 1571 N N . ARG A 1 194 ? -29.061 -4.803 56.507 1.00 98.38 194 ARG A N 1
ATOM 1572 C CA . ARG A 1 194 ? -28.533 -4.546 57.859 1.00 98.38 194 ARG A CA 1
ATOM 1573 C C . ARG A 1 194 ? -29.315 -3.451 58.578 1.00 98.38 194 ARG A C 1
ATOM 1575 O O . ARG A 1 194 ? -29.681 -3.655 59.737 1.00 98.38 194 ARG A O 1
ATOM 1582 N N . ALA A 1 195 ? -29.592 -2.334 57.909 1.00 98.50 195 ALA A N 1
ATOM 1583 C CA . ALA A 1 195 ? -30.365 -1.229 58.470 1.00 98.50 195 ALA A CA 1
ATOM 1584 C C . ALA A 1 195 ? -31.778 -1.675 58.877 1.00 98.50 195 ALA A C 1
ATOM 1586 O O . ALA A 1 195 ? -32.165 -1.463 60.024 1.00 98.50 195 ALA A O 1
ATOM 1587 N N . GLU A 1 196 ? -32.491 -2.401 58.010 1.00 98.44 196 GLU A N 1
ATOM 1588 C CA . GLU A 1 196 ? -33.811 -2.972 58.323 1.00 98.44 196 GLU A CA 1
ATOM 1589 C C . GLU A 1 196 ? -33.760 -3.916 59.532 1.00 98.44 196 GLU A C 1
ATOM 1591 O O . GLU A 1 196 ? -34.641 -3.920 60.393 1.00 98.44 196 GLU A O 1
ATOM 1596 N N . THR A 1 197 ? -32.706 -4.730 59.631 1.00 98.44 197 THR A N 1
ATOM 1597 C CA . THR A 1 197 ? -32.522 -5.635 60.772 1.00 98.44 197 THR A CA 1
ATOM 1598 C C . THR A 1 197 ? -32.305 -4.861 62.074 1.00 98.44 197 THR A C 1
ATOM 1600 O O . THR A 1 197 ? -32.829 -5.252 63.121 1.00 98.44 197 THR A O 1
ATOM 1603 N N . LEU A 1 198 ? -31.526 -3.778 62.037 1.00 98.25 198 LEU A N 1
ATOM 1604 C CA . LEU A 1 198 ? -31.303 -2.907 63.192 1.00 98.25 198 LEU A CA 1
ATOM 1605 C C . LEU A 1 198 ? -32.577 -2.154 63.588 1.00 98.25 198 LEU A C 1
ATOM 1607 O O . LEU A 1 198 ? -32.869 -2.055 64.778 1.00 98.25 198 LEU A O 1
ATOM 1611 N N . GLU A 1 199 ? -33.363 -1.695 62.619 1.00 98.06 199 GLU A N 1
ATOM 1612 C CA . GLU A 1 199 ? -34.649 -1.039 62.854 1.00 98.06 199 GLU A CA 1
ATOM 1613 C C . GLU A 1 199 ? -35.634 -1.977 63.565 1.00 98.06 199 GLU A C 1
ATOM 1615 O O . GLU A 1 199 ? -36.143 -1.635 64.634 1.00 98.06 199 GLU A O 1
ATOM 1620 N N . ARG A 1 200 ? -35.787 -3.220 63.084 1.00 98.44 200 ARG A N 1
ATOM 1621 C CA . ARG A 1 200 ? -36.601 -4.248 63.765 1.00 98.44 200 ARG A CA 1
ATOM 1622 C C . ARG A 1 200 ? -36.136 -4.505 65.203 1.00 98.44 200 ARG A C 1
ATOM 1624 O O . ARG A 1 200 ? -36.958 -4.692 66.100 1.00 98.44 200 ARG A O 1
ATOM 1631 N N . LYS A 1 201 ? -34.818 -4.511 65.451 1.00 98.31 201 LYS A N 1
ATOM 1632 C CA . LYS A 1 201 ? -34.265 -4.652 66.812 1.00 98.31 201 LYS A CA 1
ATOM 1633 C C . LYS A 1 201 ? -34.616 -3.451 67.693 1.00 98.31 201 LYS A C 1
ATOM 1635 O O . LYS A 1 201 ? -34.985 -3.648 68.848 1.00 98.31 201 LYS A O 1
ATOM 1640 N N . LEU A 1 202 ? -34.529 -2.229 67.166 1.00 98.12 202 LEU A N 1
ATOM 1641 C CA . LEU A 1 202 ? -34.909 -1.013 67.890 1.00 98.12 202 LEU A CA 1
ATOM 1642 C C . LEU A 1 202 ? -36.398 -1.008 68.247 1.00 98.12 202 LEU A C 1
ATOM 1644 O O . LEU A 1 202 ? -36.750 -0.684 69.378 1.00 98.12 202 LEU A O 1
ATOM 1648 N N . GLU A 1 203 ? -37.276 -1.402 67.328 1.00 98.38 203 GLU A N 1
ATOM 1649 C CA . GLU A 1 203 ? -38.717 -1.511 67.590 1.00 98.38 203 GLU A CA 1
ATOM 1650 C C . GLU A 1 203 ? -39.046 -2.561 68.658 1.00 98.38 203 GLU A C 1
ATOM 1652 O O . GLU A 1 203 ? -39.881 -2.325 69.540 1.00 98.38 203 GLU A O 1
ATOM 1657 N N . ALA A 1 204 ? -38.353 -3.703 68.633 1.00 98.12 204 ALA A N 1
ATOM 1658 C CA . ALA A 1 204 ? -38.481 -4.725 69.664 1.00 98.12 204 ALA A CA 1
ATOM 1659 C C . ALA A 1 204 ? -38.053 -4.194 71.044 1.00 98.12 204 ALA A C 1
ATOM 1661 O O . ALA A 1 204 ? -38.776 -4.389 72.023 1.00 98.12 204 ALA A O 1
ATOM 1662 N N . LEU A 1 205 ? -36.928 -3.472 71.123 1.00 97.81 205 LEU A N 1
ATOM 1663 C CA . LEU A 1 205 ? -36.465 -2.841 72.364 1.00 97.81 205 LEU A CA 1
ATOM 1664 C C . LEU A 1 205 ? -37.451 -1.784 72.872 1.00 97.81 205 LEU A C 1
ATOM 1666 O O . LEU A 1 205 ? -37.828 -1.840 74.039 1.00 97.81 205 LEU A O 1
ATOM 1670 N N . LYS A 1 206 ? -37.956 -0.902 71.998 1.00 98.00 206 LYS A N 1
ATOM 1671 C CA . LYS A 1 206 ? -39.005 0.078 72.345 1.00 98.00 206 LYS A CA 1
ATOM 1672 C C . LYS A 1 206 ? -40.266 -0.595 72.893 1.00 98.00 206 LYS A C 1
ATOM 1674 O O . LYS A 1 206 ? -40.913 -0.086 73.803 1.00 98.00 206 LYS A O 1
ATOM 1679 N N . THR A 1 207 ? -40.637 -1.752 72.348 1.00 98.00 207 THR A N 1
ATOM 1680 C CA . THR A 1 207 ? -41.789 -2.527 72.831 1.00 98.00 207 THR A CA 1
ATOM 1681 C C . THR A 1 207 ? -41.530 -3.123 74.218 1.00 98.00 207 THR A C 1
ATOM 1683 O O . THR A 1 207 ? -42.432 -3.132 75.056 1.00 98.00 207 THR A O 1
ATOM 1686 N N . ILE A 1 208 ? -40.313 -3.614 74.482 1.00 97.06 208 ILE A N 1
ATOM 1687 C CA . ILE A 1 208 ? -39.904 -4.102 75.809 1.00 97.06 208 ILE A CA 1
ATOM 1688 C C . ILE A 1 208 ? -39.908 -2.955 76.825 1.00 97.06 208 ILE A C 1
ATOM 1690 O O . ILE A 1 208 ? -40.464 -3.121 77.908 1.00 97.06 208 ILE A O 1
ATOM 1694 N N . GLU A 1 209 ? -39.353 -1.799 76.461 1.00 96.75 209 GLU A N 1
ATOM 1695 C CA . GLU A 1 209 ? -39.327 -0.586 77.285 1.00 96.75 209 GLU A CA 1
ATOM 1696 C C . GLU A 1 209 ? -40.742 -0.159 77.693 1.00 96.75 209 GLU A C 1
ATOM 1698 O O . GLU A 1 209 ? -41.043 -0.127 78.885 1.00 96.75 209 GLU A O 1
ATOM 170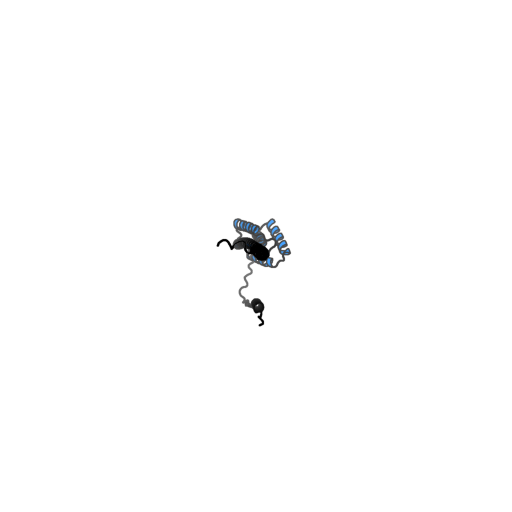3 N N . LYS A 1 210 ? -41.666 -0.007 76.732 1.00 97.31 210 LYS A N 1
ATOM 1704 C CA . LYS A 1 210 ? -43.082 0.298 77.020 1.00 97.31 210 LYS A CA 1
ATOM 1705 C C . LYS A 1 210 ? -43.742 -0.712 77.967 1.00 97.31 210 LYS A C 1
ATOM 1707 O O . LYS A 1 210 ? -44.533 -0.341 78.832 1.00 97.31 210 LYS A O 1
ATOM 1712 N N . ARG A 1 211 ? -43.441 -2.011 77.824 1.00 96.38 211 ARG A N 1
ATOM 1713 C CA . ARG A 1 211 ? -43.968 -3.052 78.731 1.00 96.38 211 ARG A CA 1
ATOM 1714 C C . ARG A 1 211 ? -43.407 -2.921 80.150 1.00 96.38 211 ARG A C 1
ATOM 1716 O O . ARG A 1 211 ? -44.130 -3.202 81.106 1.00 96.38 211 ARG A O 1
ATOM 1723 N N . LEU A 1 212 ? -42.138 -2.538 80.295 1.00 94.94 212 LEU A N 1
ATOM 1724 C CA . LEU A 1 212 ? -41.506 -2.305 81.596 1.00 94.94 212 LEU A CA 1
ATOM 1725 C C . LEU A 1 212 ? -42.069 -1.053 82.274 1.00 94.94 212 LEU A C 1
ATOM 1727 O O . LEU A 1 212 ? -42.388 -1.119 83.459 1.00 94.94 212 LEU A O 1
ATOM 1731 N N . GLU A 1 213 ? -42.271 0.034 81.528 1.00 94.94 213 GLU A N 1
ATOM 1732 C CA . GLU A 1 213 ? -42.920 1.256 82.024 1.00 94.94 213 GLU A CA 1
ATOM 1733 C C . GLU A 1 213 ? -44.329 0.970 82.555 1.00 94.94 213 GLU A C 1
ATOM 1735 O O . GLU A 1 213 ? -44.631 1.306 83.698 1.00 94.94 213 GLU A O 1
ATOM 1740 N N . HIS A 1 214 ? -45.168 0.262 81.788 1.00 92.44 214 HIS A N 1
ATOM 1741 C CA . HIS A 1 214 ? -46.501 -0.142 82.253 1.00 92.44 214 HIS A CA 1
ATOM 1742 C C . HIS A 1 214 ? -46.461 -1.028 83.501 1.00 92.44 214 HIS A C 1
ATOM 1744 O O . HIS A 1 214 ? -47.303 -0.883 84.390 1.00 92.44 214 HIS A O 1
ATOM 1750 N N . ARG A 1 215 ? -45.490 -1.946 83.598 1.00 90.75 215 ARG A N 1
ATOM 1751 C CA . ARG A 1 215 ? -45.311 -2.772 84.800 1.00 90.75 215 ARG A CA 1
ATOM 1752 C C . ARG A 1 215 ? -44.909 -1.923 86.007 1.00 90.75 215 ARG A C 1
ATOM 1754 O O . ARG A 1 215 ? -45.407 -2.191 87.095 1.00 90.75 215 ARG A O 1
ATOM 1761 N N . ASN A 1 216 ? -44.036 -0.934 85.831 1.00 90.25 216 ASN A N 1
ATOM 1762 C CA . ASN A 1 216 ? -43.635 -0.034 86.911 1.00 90.25 216 ASN A CA 1
ATOM 1763 C C . ASN A 1 216 ? -44.801 0.851 87.363 1.00 90.25 216 ASN A C 1
ATOM 1765 O O . ASN A 1 216 ? -45.107 0.848 88.548 1.00 90.25 216 ASN A O 1
ATOM 1769 N N . GLN A 1 217 ? -45.532 1.481 86.439 1.00 87.00 217 GLN A N 1
ATOM 1770 C CA . GLN A 1 217 ? -46.740 2.254 86.763 1.00 87.00 217 GLN A CA 1
ATOM 1771 C C . GLN A 1 217 ? -47.812 1.400 87.457 1.00 87.00 217 GLN A C 1
ATOM 1773 O O . GLN A 1 217 ? -48.458 1.850 88.396 1.00 87.00 217 GLN A O 1
ATOM 1778 N N . SER A 1 218 ? -47.996 0.144 87.032 1.00 82.94 218 SER A N 1
ATOM 1779 C CA . SER A 1 218 ? -48.938 -0.772 87.697 1.00 82.94 218 SER A CA 1
ATOM 1780 C C . SER A 1 218 ? -48.519 -1.104 89.131 1.00 82.94 218 SER A C 1
ATOM 1782 O O . SER A 1 218 ? -49.383 -1.286 89.979 1.00 82.94 218 SER A O 1
ATOM 1784 N N . LYS A 1 219 ? -47.211 -1.199 89.410 1.00 79.19 219 LYS A N 1
ATOM 1785 C CA . LYS A 1 219 ? -46.693 -1.404 90.771 1.00 79.19 219 LYS A CA 1
ATOM 1786 C C . LYS A 1 219 ? -46.839 -0.149 91.627 1.00 79.19 219 LYS A C 1
ATOM 1788 O O . LYS A 1 219 ? -47.300 -0.257 92.753 1.00 79.19 219 LYS A O 1
ATOM 1793 N N . GLU A 1 220 ? -46.513 1.016 91.075 1.00 74.31 220 GLU A N 1
ATOM 1794 C CA . GLU A 1 220 ? -46.649 2.314 91.746 1.00 74.31 220 GLU A CA 1
ATOM 1795 C C . GLU A 1 220 ? -48.116 2.602 92.120 1.00 74.31 220 GLU A C 1
ATOM 1797 O O . GLU A 1 220 ? -48.404 3.010 93.240 1.00 74.31 220 GLU A O 1
ATOM 1802 N N . ASN A 1 221 ? -49.069 2.254 91.246 1.00 71.88 221 ASN A N 1
ATOM 1803 C CA . ASN A 1 221 ? -50.506 2.326 91.542 1.00 71.88 221 ASN A CA 1
ATOM 1804 C C . ASN A 1 221 ? -50.991 1.282 92.571 1.00 71.88 221 ASN A C 1
ATOM 1806 O O . ASN A 1 221 ? -52.052 1.469 93.161 1.00 71.88 221 ASN A O 1
ATOM 1810 N N . LEU A 1 222 ? -50.260 0.181 92.790 1.00 63.16 222 LEU A N 1
ATOM 1811 C CA . LEU A 1 222 ? -50.584 -0.811 93.826 1.00 63.16 222 LEU A CA 1
ATOM 1812 C C . LEU A 1 222 ? -50.068 -0.405 95.218 1.00 63.16 222 LEU A C 1
ATOM 1814 O O . LEU A 1 222 ? -50.586 -0.902 96.215 1.00 63.16 222 LEU A O 1
ATOM 1818 N N . GLU A 1 223 ? -49.067 0.476 95.297 1.00 58.69 223 GLU A N 1
ATOM 1819 C CA . GLU A 1 223 ? -48.499 0.974 96.561 1.00 58.69 223 GLU A CA 1
ATOM 1820 C C . GLU A 1 223 ? -49.248 2.201 97.124 1.00 58.69 223 GLU A C 1
ATOM 1822 O O . GLU A 1 223 ? -48.957 2.635 98.237 1.00 58.69 223 GLU A O 1
ATOM 1827 N N . LEU A 1 224 ? -50.264 2.717 96.415 1.00 53.16 224 LEU A N 1
ATOM 1828 C CA . LEU A 1 224 ? -51.116 3.824 96.868 1.00 53.16 224 LEU A CA 1
ATOM 1829 C C . LEU A 1 224 ? -52.626 3.507 96.799 1.00 53.16 224 LEU A C 1
ATOM 1831 O O . LEU A 1 224 ? -53.331 4.034 95.936 1.00 53.16 224 LEU A O 1
ATOM 1835 N N . PRO A 1 225 ? -53.178 2.744 97.762 1.00 47.28 225 PRO A N 1
ATOM 1836 C CA . PRO A 1 225 ? -54.546 2.930 98.212 1.00 47.28 225 PRO A CA 1
ATOM 1837 C C . PRO A 1 225 ? -54.564 3.662 99.569 1.00 47.28 225 PRO A C 1
ATOM 1839 O O . PRO A 1 225 ? -54.068 3.168 100.575 1.00 47.28 225 PRO A O 1
ATOM 1842 N N . GLU A 1 226 ? -55.164 4.851 99.555 1.00 48.47 226 GLU A N 1
ATOM 1843 C CA . GLU A 1 226 ? -55.845 5.526 100.671 1.00 48.47 226 GLU A CA 1
ATOM 1844 C C . GLU A 1 226 ? -55.111 5.696 102.020 1.00 48.47 226 GLU A C 1
ATOM 1846 O O . GLU A 1 226 ? -55.321 4.967 102.986 1.00 48.47 226 GLU A O 1
ATOM 1851 N N . GLN A 1 227 ? -54.399 6.818 102.155 1.00 45.62 227 GLN A N 1
ATOM 1852 C CA . GLN A 1 227 ? -54.473 7.617 103.382 1.00 45.62 227 GLN A CA 1
ATOM 1853 C C . GLN A 1 227 ? -55.080 8.970 103.025 1.00 45.62 227 GLN A C 1
ATOM 1855 O O . GLN A 1 227 ? -54.387 9.860 102.537 1.00 45.62 227 GLN A O 1
ATOM 1860 N N . GLY A 1 228 ? -56.388 9.122 103.227 1.00 55.28 228 GLY A N 1
ATOM 1861 C CA . GLY A 1 228 ? -57.013 10.437 103.121 1.00 55.28 228 GLY A CA 1
ATOM 1862 C C . GLY A 1 228 ? -58.497 10.418 102.804 1.00 55.28 228 GLY A C 1
ATOM 1863 O O . GLY A 1 228 ? -58.876 10.833 101.714 1.00 55.28 228 GLY A O 1
ATOM 1864 N N . LYS A 1 229 ? -59.321 10.003 103.770 1.00 50.84 229 LYS A N 1
ATOM 1865 C CA . LYS A 1 229 ? -60.667 10.548 104.002 1.00 50.84 229 LYS A CA 1
ATOM 1866 C C . LYS A 1 229 ? -61.162 10.104 105.380 1.00 50.84 229 LYS A C 1
ATOM 1868 O O . LYS A 1 229 ? -61.588 8.971 105.526 1.00 50.84 229 LYS A O 1
ATOM 1873 N N . GLU A 1 230 ? -61.025 10.986 106.369 1.00 45.88 230 GLU A N 1
ATOM 1874 C CA . GLU A 1 230 ? -62.083 11.372 107.322 1.00 45.88 230 GLU A CA 1
ATOM 1875 C C . GLU A 1 230 ? -61.499 12.309 108.396 1.00 45.88 230 GLU A C 1
ATOM 1877 O O . GLU A 1 230 ? -60.812 11.899 109.328 1.00 45.88 230 GLU A O 1
ATOM 1882 N N . LEU A 1 231 ? -61.765 13.600 108.206 1.00 53.84 231 LEU A N 1
ATOM 1883 C CA . LEU A 1 231 ? -61.790 14.656 109.214 1.00 53.84 231 LEU A CA 1
ATOM 1884 C C . LEU A 1 231 ? -63.055 15.452 108.882 1.00 53.84 231 LEU A C 1
ATOM 1886 O O . LEU A 1 231 ? -63.113 16.059 107.813 1.00 53.84 231 LEU A O 1
ATOM 1890 N N . ASP A 1 232 ? -64.091 15.288 109.702 1.00 52.41 232 ASP A N 1
ATOM 1891 C CA . ASP A 1 232 ? -64.826 16.367 110.380 1.00 52.41 232 ASP A CA 1
ATOM 1892 C C . ASP A 1 232 ? -66.269 15.956 110.744 1.00 52.41 232 ASP A C 1
ATOM 1894 O O . ASP A 1 232 ? -67.035 15.499 109.895 1.00 52.41 232 ASP A O 1
ATOM 1898 N N . GLU A 1 233 ? -66.560 16.215 112.029 1.00 48.03 233 GLU A N 1
ATOM 1899 C CA . GLU A 1 233 ? -67.838 16.289 112.777 1.00 48.03 233 GLU A CA 1
ATOM 1900 C C . GLU A 1 233 ? -68.531 15.012 113.289 1.00 48.03 233 GLU A C 1
ATOM 1902 O O . GLU A 1 233 ? -69.162 14.257 112.518 1.00 48.03 233 GLU A O 1
#

pLDDT: mean 84.41, std 18.26, range [40.62, 98.75]

Radius of gyration: 51.3 Å; Cα contacts (8 Å, |Δi|>4): 75; chains: 1; bounding box: 101×40×170 Å